Protein AF-0000000065832940 (afdb_homodimer)

Sequence (296 aa):
MKVALGGTFEPLHEGHKKLIDVAIKLGGRDITIGVTSDRMARARIRSVLPFAIRAENVKRYVMRKYGFEPEIVKITNPYGKTLDVDFEYLVVSPETYEMALKINQKREELGKRKITIVKVDWMMAEDGKPISSTRIKRGEIDRYGGIIMKVALGGTFEPLHEGHKKLIDVAIKLGGRDITIGVTSDRMARARIRSVLPFAIRAENVKRYVMRKYGFEPEIVKITNPYGKTLDVDFEYLVVSPETYEMALKINQKREELGKRKITIVKVDWMMAEDGKPISSTRIKRGEIDRYGGII

Radius of gyration: 19.77 Å; Cα contacts (8 Å, |Δi|>4): 519; chains: 2; bounding box: 48×56×43 Å

Structure (mmCIF, N/CA/C/O backbone):
data_AF-0000000065832940-model_v1
#
loop_
_entity.id
_entity.type
_entity.pdbx_description
1 polymer 'Phosphopantetheine adenylyltransferase'
#
loop_
_atom_site.group_PDB
_atom_site.id
_atom_site.type_symbol
_atom_site.label_atom_id
_atom_site.label_alt_id
_atom_site.label_comp_id
_atom_site.label_asym_id
_atom_site.label_entity_id
_atom_site.label_seq_id
_atom_site.pdbx_PDB_ins_code
_atom_site.Cartn_x
_atom_site.Cartn_y
_atom_site.Cartn_z
_atom_site.occupancy
_atom_site.B_iso_or_equiv
_atom_site.auth_seq_id
_atom_site.auth_comp_id
_atom_site.auth_asym_id
_atom_site.auth_atom_id
_atom_site.pdbx_PDB_model_num
ATOM 1 N N . MET A 1 1 ? 10.07 2.51 -12.414 1 68.19 1 MET A N 1
ATOM 2 C CA . MET A 1 1 ? 9.859 2.078 -11.031 1 68.19 1 MET A CA 1
ATOM 3 C C . MET A 1 1 ? 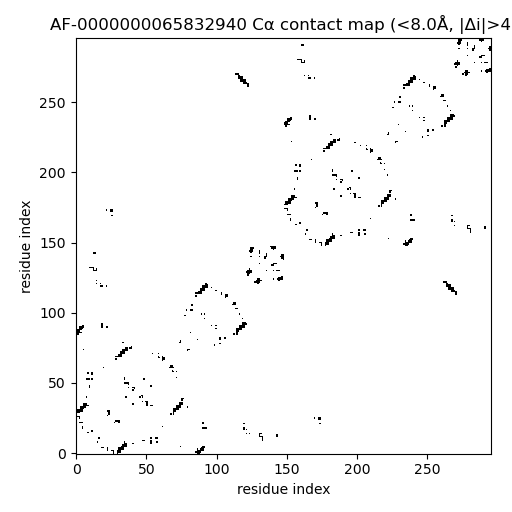9.484 0.6 -10.977 1 68.19 1 MET A C 1
ATOM 5 O O . MET A 1 1 ? 8.57 0.159 -11.672 1 68.19 1 MET A O 1
ATOM 9 N N . LYS A 1 2 ? 10.344 -0.223 -10.336 1 90.88 2 LYS A N 1
ATOM 10 C CA . LYS A 1 2 ? 10.109 -1.664 -10.32 1 90.88 2 LYS A CA 1
ATOM 11 C C . LYS A 1 2 ? 9.289 -2.074 -9.094 1 90.88 2 LYS A C 1
ATOM 13 O O . LYS A 1 2 ? 9.672 -1.781 -7.961 1 90.88 2 LYS A O 1
ATOM 18 N N . VAL A 1 3 ? 8.148 -2.656 -9.383 1 97.44 3 VAL A N 1
ATOM 19 C CA . VAL A 1 3 ? 7.246 -3.127 -8.336 1 97.44 3 VAL A CA 1
ATOM 20 C C . VAL A 1 3 ? 7.094 -4.645 -8.422 1 97.44 3 VAL A C 1
ATOM 22 O O . VAL A 1 3 ? 6.98 -5.199 -9.523 1 97.44 3 VAL A O 1
ATOM 25 N N . ALA A 1 4 ? 7.109 -5.258 -7.25 1 97.81 4 ALA A N 1
ATOM 26 C CA . ALA A 1 4 ? 6.938 -6.707 -7.223 1 97.81 4 ALA A CA 1
ATOM 27 C C . ALA A 1 4 ? 5.781 -7.105 -6.312 1 97.81 4 ALA A C 1
ATOM 29 O O . ALA A 1 4 ? 5.469 -6.402 -5.348 1 97.81 4 ALA A O 1
ATOM 30 N N . LEU A 1 5 ? 5.176 -8.117 -6.645 1 97.56 5 LEU A N 1
ATOM 31 C CA . LEU A 1 5 ? 4.27 -8.859 -5.77 1 97.56 5 LEU A CA 1
ATOM 32 C C . LEU A 1 5 ? 4.383 -10.359 -6.012 1 97.56 5 LEU A C 1
ATOM 34 O O . LEU A 1 5 ? 4.852 -10.789 -7.066 1 97.56 5 LEU A O 1
ATOM 38 N N . GLY A 1 6 ? 3.998 -11.156 -5.012 1 96.25 6 GLY A N 1
ATOM 39 C CA . GLY A 1 6 ? 4.035 -12.609 -5.113 1 96.25 6 GLY A CA 1
ATOM 40 C C . GLY A 1 6 ? 2.861 -13.281 -4.426 1 96.25 6 GLY A C 1
ATOM 41 O O . GLY A 1 6 ? 2.232 -12.695 -3.543 1 96.25 6 GLY A O 1
ATOM 42 N N . GLY A 1 7 ? 2.607 -14.484 -4.867 1 94.12 7 GLY A N 1
ATOM 43 C CA . GLY A 1 7 ? 1.543 -15.273 -4.258 1 94.12 7 GLY A CA 1
ATOM 44 C C . GLY A 1 7 ? 1.328 -16.609 -4.938 1 94.12 7 GLY A C 1
ATOM 45 O O . GLY A 1 7 ? 1.95 -16.906 -5.961 1 94.12 7 GLY A O 1
ATOM 46 N N . THR A 1 8 ? 0.531 -17.359 -4.289 1 94.06 8 THR A N 1
ATOM 47 C CA . THR A 1 8 ? 0.088 -18.609 -4.895 1 94.06 8 THR A CA 1
ATOM 48 C C . THR A 1 8 ? -1.075 -18.359 -5.852 1 94.06 8 THR A C 1
ATOM 50 O O . THR A 1 8 ? -1.167 -19 -6.902 1 94.06 8 THR A O 1
ATOM 53 N N . PHE A 1 9 ? -1.916 -17.391 -5.543 1 93.25 9 PHE A N 1
ATOM 54 C CA . PHE A 1 9 ? -3.02 -16.922 -6.375 1 93.25 9 PHE A CA 1
ATOM 55 C C . PHE A 1 9 ? -3.979 -18.062 -6.699 1 93.25 9 PHE A C 1
ATOM 57 O O . PHE A 1 9 ? -4.34 -18.266 -7.859 1 93.25 9 PHE A O 1
ATOM 64 N N . GLU A 1 10 ? -4.258 -18.859 -5.621 1 87.25 10 GLU A N 1
ATOM 65 C CA . GLU A 1 10 ? -5.184 -19.984 -5.762 1 87.25 10 GLU A CA 1
ATOM 66 C C . GLU A 1 10 ? -6.098 -20.094 -4.547 1 87.25 10 GLU A C 1
ATOM 68 O O . GLU A 1 10 ? -5.621 -20.312 -3.428 1 87.25 10 GLU A O 1
ATOM 73 N N . PRO A 1 11 ? -7.359 -20.125 -4.758 1 85.19 11 PRO A N 1
ATOM 74 C CA . PRO A 1 11 ? -7.992 -19.594 -5.965 1 85.19 11 PRO A CA 1
ATOM 75 C C . PRO A 1 11 ? -7.883 -18.062 -6.059 1 85.19 11 PRO A C 1
ATOM 77 O O . PRO A 1 11 ? -7.832 -17.391 -5.031 1 85.19 11 PRO A O 1
ATOM 80 N N . LEU A 1 12 ? -7.723 -17.594 -7.312 1 88.5 12 LEU A N 1
ATOM 81 C CA . LEU A 1 12 ? -7.703 -16.156 -7.492 1 88.5 12 LEU A CA 1
ATOM 82 C C . LEU A 1 12 ? -8.984 -15.523 -6.953 1 88.5 12 LEU A C 1
ATOM 84 O O . LEU A 1 12 ? -10.086 -15.914 -7.34 1 88.5 12 LEU A O 1
ATOM 88 N N . HIS A 1 13 ? -8.891 -14.695 -5.992 1 87.88 13 HIS A N 1
ATOM 89 C CA . HIS A 1 13 ? -10.047 -14.055 -5.371 1 87.88 13 HIS A CA 1
ATOM 90 C C . HIS A 1 13 ? -9.859 -12.547 -5.277 1 87.88 13 HIS A C 1
ATOM 92 O O . HIS A 1 13 ? -8.852 -12.016 -5.742 1 87.88 13 HIS A O 1
ATOM 98 N N . GLU A 1 14 ? -10.797 -11.875 -4.625 1 87.5 14 GLU A N 1
ATOM 99 C CA . GLU A 1 14 ? -10.828 -10.414 -4.594 1 87.5 14 GLU A CA 1
ATOM 100 C C . GLU A 1 14 ? -9.617 -9.852 -3.859 1 87.5 14 GLU A C 1
ATOM 102 O O . GLU A 1 14 ? -9.094 -8.797 -4.227 1 87.5 14 GLU A O 1
ATOM 107 N N . GLY A 1 15 ? -9.188 -10.539 -2.863 1 88.88 15 GLY A N 1
ATOM 108 C CA . GLY A 1 15 ? -7.992 -10.117 -2.15 1 88.88 15 GLY A CA 1
ATOM 109 C C . GLY A 1 15 ? -6.758 -10.078 -3.029 1 88.88 15 GLY A C 1
ATOM 110 O O . GLY A 1 15 ? -6.008 -9.102 -3.01 1 88.88 15 GLY A O 1
ATOM 111 N N . HIS A 1 16 ? -6.625 -11.188 -3.848 1 92.88 16 HIS A N 1
ATOM 112 C CA . HIS A 1 16 ? -5.52 -11.234 -4.797 1 92.88 16 HIS A CA 1
ATOM 113 C C . HIS A 1 16 ? -5.621 -10.109 -5.82 1 92.88 16 HIS A C 1
ATOM 115 O O . HIS A 1 16 ? -4.629 -9.438 -6.117 1 92.88 16 HIS A O 1
ATOM 121 N N . LYS A 1 17 ? -6.793 -9.938 -6.254 1 93.81 17 LYS A N 1
ATOM 122 C CA . LYS A 1 17 ? -7.023 -8.922 -7.277 1 93.81 17 LYS A CA 1
ATOM 123 C C . LYS A 1 17 ? -6.68 -7.527 -6.758 1 93.81 17 LYS A C 1
ATOM 125 O O . LYS A 1 17 ? -6.09 -6.719 -7.477 1 93.81 17 LYS A O 1
ATOM 130 N N . LYS A 1 18 ? -6.992 -7.32 -5.52 1 93.38 18 LYS A N 1
ATOM 131 C CA . LYS A 1 18 ? -6.668 -6.027 -4.922 1 93.38 18 LYS A CA 1
ATOM 132 C C . LYS A 1 18 ? -5.16 -5.824 -4.832 1 93.38 18 LYS A C 1
ATOM 134 O O . LYS A 1 18 ? -4.66 -4.723 -5.078 1 93.38 18 LYS A O 1
ATOM 139 N N . LEU A 1 19 ? -4.477 -6.879 -4.496 1 96.19 19 LEU A N 1
ATOM 140 C CA . LEU A 1 19 ? -3.021 -6.812 -4.465 1 96.19 19 LEU A CA 1
ATOM 141 C C . LEU A 1 19 ? -2.463 -6.449 -5.836 1 96.19 19 LEU A C 1
ATOM 143 O O . LEU A 1 19 ? -1.607 -5.57 -5.953 1 96.19 19 LEU A O 1
ATOM 147 N N . ILE A 1 20 ? -2.953 -7.094 -6.785 1 97.06 20 ILE A N 1
ATOM 148 C CA . ILE A 1 20 ? -2.504 -6.887 -8.156 1 97.06 20 ILE A CA 1
ATOM 149 C C . ILE A 1 20 ? -2.834 -5.465 -8.602 1 97.06 20 ILE A C 1
ATOM 151 O O . ILE A 1 20 ? -1.992 -4.777 -9.188 1 97.06 20 ILE A O 1
ATOM 155 N N . ASP A 1 21 ? -4.031 -4.992 -8.289 1 95.88 21 ASP A N 1
ATOM 156 C CA . ASP A 1 21 ? -4.465 -3.65 -8.664 1 95.88 21 ASP A CA 1
ATOM 157 C C . ASP A 1 21 ? -3.555 -2.59 -8.055 1 95.88 21 ASP A C 1
ATOM 159 O O . ASP A 1 21 ? -3.141 -1.65 -8.734 1 95.88 21 ASP A O 1
ATOM 163 N N . VAL A 1 22 ? -3.25 -2.791 -6.812 1 96.81 22 VAL A N 1
ATOM 164 C CA . VAL A 1 22 ? -2.387 -1.841 -6.121 1 96.81 22 VAL A CA 1
ATOM 165 C C . VAL A 1 22 ? -0.993 -1.86 -6.742 1 96.81 22 VAL A C 1
ATOM 167 O O . VAL A 1 22 ? -0.399 -0.807 -6.984 1 96.81 22 VAL A O 1
ATOM 170 N N . ALA A 1 23 ? -0.498 -3.018 -7.062 1 97.75 23 ALA A N 1
ATOM 171 C CA . ALA A 1 23 ? 0.818 -3.129 -7.684 1 97.75 23 ALA A CA 1
ATOM 172 C C . ALA A 1 23 ? 0.849 -2.418 -9.031 1 97.75 23 ALA A C 1
ATOM 174 O O . ALA A 1 23 ? 1.804 -1.7 -9.344 1 97.75 23 ALA A O 1
ATOM 175 N N . ILE A 1 24 ? -0.171 -2.584 -9.797 1 97.38 24 ILE A N 1
ATOM 176 C CA . ILE A 1 24 ? -0.232 -1.992 -11.125 1 97.38 24 ILE A CA 1
ATOM 177 C C . ILE A 1 24 ? -0.36 -0.475 -11.008 1 97.38 24 ILE A C 1
ATOM 179 O O . ILE A 1 24 ? 0.269 0.267 -11.766 1 97.38 24 ILE A O 1
ATOM 183 N N . LYS A 1 25 ? -1.118 -0.038 -10.062 1 95.75 25 LYS A N 1
ATOM 184 C CA . LYS A 1 25 ? -1.256 1.401 -9.859 1 95.75 25 LYS A CA 1
ATOM 185 C C . LYS A 1 25 ? 0.068 2.025 -9.43 1 95.75 25 LYS A C 1
ATOM 187 O O . LYS A 1 25 ? 0.368 3.166 -9.789 1 95.75 25 LYS A O 1
ATOM 192 N N . LEU A 1 26 ? 0.845 1.275 -8.727 1 95.94 26 LEU A N 1
ATOM 193 C CA . LEU A 1 26 ? 2.129 1.774 -8.242 1 95.94 26 LEU A CA 1
ATOM 194 C C . LEU A 1 26 ? 3.174 1.747 -9.352 1 95.94 26 LEU A C 1
ATOM 196 O O . LEU A 1 26 ? 3.98 2.672 -9.477 1 95.94 26 LEU A O 1
ATOM 200 N N . GLY A 1 27 ? 3.135 0.718 -10.141 1 95.56 27 GLY A N 1
ATOM 201 C CA . GLY A 1 27 ? 4.258 0.48 -11.031 1 95.56 27 GLY A CA 1
ATOM 202 C C . GLY A 1 27 ? 3.891 0.59 -12.492 1 95.56 27 GLY A C 1
ATOM 203 O O . GLY A 1 27 ? 4.766 0.563 -13.367 1 95.56 27 GLY A O 1
ATOM 204 N N . GLY A 1 28 ? 2.58 0.73 -12.734 1 94.06 28 GLY A N 1
ATOM 205 C CA . GLY A 1 28 ? 2.15 0.677 -14.125 1 94.06 28 GLY A CA 1
ATOM 206 C C . GLY A 1 28 ? 2.391 -0.673 -14.773 1 94.06 28 GLY A C 1
ATOM 207 O O . GLY A 1 28 ? 1.994 -1.707 -14.227 1 94.06 28 GLY A O 1
ATOM 208 N N . ARG A 1 29 ? 3.096 -0.588 -15.938 1 94.06 29 ARG A N 1
ATOM 209 C CA . ARG A 1 29 ? 3.363 -1.817 -16.672 1 94.06 29 ARG A CA 1
ATOM 210 C C . ARG A 1 29 ? 4.645 -2.486 -16.188 1 94.06 29 ARG A C 1
ATOM 212 O O . ARG A 1 29 ? 4.922 -3.633 -16.531 1 94.06 29 ARG A O 1
ATOM 219 N N . ASP A 1 30 ? 5.371 -1.804 -15.352 1 91.5 30 ASP A N 1
ATOM 220 C CA . ASP A 1 30 ? 6.645 -2.314 -14.859 1 91.5 30 ASP A CA 1
ATOM 221 C C . ASP A 1 30 ? 6.461 -3.062 -13.539 1 91.5 30 ASP A C 1
ATOM 223 O O . ASP A 1 30 ? 7.012 -2.666 -12.508 1 91.5 30 ASP A O 1
ATOM 227 N N . ILE A 1 31 ? 5.676 -4.062 -13.586 1 96.88 31 ILE A N 1
ATOM 228 C CA . ILE A 1 31 ? 5.465 -4.875 -12.398 1 96.88 31 ILE A CA 1
ATOM 229 C C . ILE A 1 31 ? 5.918 -6.309 -12.664 1 96.88 31 ILE A C 1
ATOM 231 O O . ILE A 1 31 ? 5.852 -6.789 -13.797 1 96.88 31 ILE A O 1
ATOM 235 N N . THR A 1 32 ? 6.492 -6.91 -11.656 1 97.38 32 THR A N 1
ATOM 236 C CA . THR A 1 32 ? 6.844 -8.328 -11.656 1 97.38 32 THR A CA 1
ATOM 237 C C . THR A 1 32 ? 5.941 -9.102 -10.703 1 97.38 32 THR A C 1
ATOM 239 O O . THR A 1 32 ? 5.879 -8.797 -9.508 1 97.38 32 THR A O 1
ATOM 242 N N . ILE A 1 33 ? 5.266 -10.055 -11.242 1 98.31 33 ILE A N 1
ATOM 243 C CA . ILE A 1 33 ? 4.387 -10.875 -10.414 1 98.31 33 ILE A CA 1
ATOM 244 C C . ILE A 1 33 ? 4.984 -12.266 -10.258 1 98.31 33 ILE A C 1
ATOM 246 O O . ILE A 1 33 ? 5.109 -13.016 -11.227 1 98.31 33 ILE A O 1
ATOM 250 N N . GLY A 1 34 ? 5.367 -12.57 -9.031 1 98.06 34 GLY A N 1
ATOM 251 C CA . GLY A 1 34 ? 5.828 -13.914 -8.711 1 98.06 34 GLY A CA 1
ATOM 252 C C . GLY A 1 34 ? 4.695 -14.875 -8.391 1 98.06 34 GLY A C 1
ATOM 253 O O . GLY A 1 34 ? 3.885 -14.609 -7.5 1 98.06 34 GLY A O 1
ATOM 254 N N . VAL A 1 35 ? 4.648 -15.93 -9.102 1 98.06 35 VAL A N 1
ATOM 255 C CA . VAL A 1 35 ? 3.721 -17.016 -8.805 1 98.06 35 VAL A CA 1
ATOM 256 C C . VAL A 1 35 ? 4.492 -18.234 -8.273 1 98.06 35 VAL A C 1
ATOM 258 O O . VAL A 1 35 ? 5.461 -18.672 -8.891 1 98.06 35 VAL A O 1
ATOM 261 N N . THR A 1 36 ? 4.098 -18.703 -7.078 1 97 36 THR A N 1
ATOM 262 C CA . THR A 1 36 ? 4.859 -19.781 -6.441 1 97 36 THR A CA 1
ATOM 263 C C . THR A 1 36 ? 4.859 -21.031 -7.309 1 97 36 THR A C 1
ATOM 265 O O . THR A 1 36 ? 3.863 -21.328 -7.969 1 97 36 THR A O 1
ATOM 268 N N . SER A 1 37 ? 5.965 -21.734 -7.305 1 97.38 37 SER A N 1
ATOM 269 C CA . SER A 1 37 ? 6.051 -23.016 -7.992 1 97.38 37 SER A CA 1
ATOM 270 C C . SER A 1 37 ? 5.043 -24.016 -7.434 1 97.38 37 SER A C 1
ATOM 272 O O . SER A 1 37 ? 4.504 -23.812 -6.344 1 97.38 37 SER A O 1
ATOM 274 N N . ASP A 1 38 ? 4.828 -25.078 -8.195 1 96.31 38 ASP A N 1
ATOM 275 C CA . ASP A 1 38 ? 3.926 -26.125 -7.723 1 96.31 38 ASP A CA 1
ATOM 276 C C . ASP A 1 38 ? 4.41 -26.703 -6.398 1 96.31 38 ASP A C 1
ATOM 278 O O . ASP A 1 38 ? 3.619 -26.906 -5.473 1 96.31 38 ASP A O 1
ATOM 282 N N . ARG A 1 39 ? 5.664 -26.984 -6.312 1 95.06 39 ARG A N 1
ATOM 283 C CA . ARG A 1 39 ? 6.25 -27.562 -5.109 1 95.06 39 ARG A CA 1
ATOM 284 C C . ARG A 1 39 ? 6.02 -26.672 -3.898 1 95.06 39 ARG A C 1
ATOM 286 O O . ARG A 1 39 ? 5.566 -27.141 -2.852 1 95.06 39 ARG A O 1
ATOM 293 N N . MET A 1 40 ? 6.281 -25.375 -4.051 1 93.5 40 MET A N 1
ATOM 294 C CA . MET A 1 40 ? 6.117 -24.422 -2.957 1 93.5 40 MET A CA 1
ATOM 295 C C . MET A 1 40 ? 4.648 -24.266 -2.584 1 93.5 40 MET A C 1
ATOM 297 O O . MET A 1 40 ? 4.309 -24.188 -1.401 1 93.5 40 MET A O 1
ATOM 301 N N . ALA A 1 41 ? 3.809 -24.219 -3.572 1 93 41 ALA A N 1
ATOM 302 C CA . ALA A 1 41 ? 2.375 -24.047 -3.355 1 93 41 ALA A CA 1
ATOM 303 C C . ALA A 1 41 ? 1.795 -25.219 -2.578 1 93 41 ALA A C 1
ATOM 305 O O . ALA A 1 41 ? 0.968 -25.031 -1.682 1 93 41 ALA A O 1
ATOM 306 N N . ARG A 1 42 ? 2.238 -26.375 -2.906 1 90 42 ARG A N 1
ATOM 307 C CA . ARG A 1 42 ? 1.691 -27.578 -2.301 1 90 42 ARG A CA 1
ATOM 308 C C . ARG A 1 42 ? 2.168 -27.734 -0.861 1 90 42 ARG A C 1
ATOM 310 O O . ARG A 1 42 ? 1.547 -28.453 -0.069 1 90 42 ARG A O 1
ATOM 317 N N . ALA A 1 43 ? 3.248 -27.062 -0.595 1 86 43 ALA A N 1
ATOM 318 C CA . ALA A 1 43 ? 3.703 -27.047 0.793 1 86 43 ALA A CA 1
ATOM 319 C C . ALA A 1 43 ? 2.748 -26.25 1.676 1 86 43 ALA A C 1
ATOM 321 O O . ALA A 1 43 ? 2.68 -26.484 2.887 1 86 43 ALA A O 1
ATOM 322 N N . ARG A 1 44 ? 2.068 -25.375 1.017 1 78.31 44 ARG A N 1
ATOM 323 C CA . ARG A 1 44 ? 1.15 -24.5 1.743 1 78.31 44 ARG A CA 1
ATOM 324 C C . ARG A 1 44 ? -0.286 -25 1.629 1 78.31 44 ARG A C 1
ATOM 326 O O . ARG A 1 44 ? -1.021 -25.031 2.617 1 78.31 44 ARG A O 1
ATOM 333 N N . ILE A 1 45 ? -0.717 -25.281 0.394 1 73.12 45 ILE A N 1
ATOM 334 C CA . ILE A 1 45 ? -2.074 -25.719 0.083 1 73.12 45 ILE A CA 1
ATOM 335 C C . ILE A 1 45 ? -2.033 -27.062 -0.649 1 73.12 45 ILE A C 1
ATOM 337 O O . ILE A 1 45 ? -1.468 -27.156 -1.741 1 73.12 45 ILE A O 1
ATOM 341 N N . ARG A 1 46 ? -2.619 -28 -0.057 1 76.75 46 ARG A N 1
ATOM 342 C CA . ARG A 1 46 ? -2.486 -29.375 -0.523 1 76.75 46 ARG A CA 1
ATOM 343 C C . ARG A 1 46 ? -2.959 -29.516 -1.967 1 76.75 46 ARG A C 1
ATOM 345 O O . ARG A 1 46 ? -2.322 -30.203 -2.771 1 76.75 46 ARG A O 1
ATOM 352 N N . SER A 1 47 ? -4.055 -28.922 -2.297 1 83.31 47 SER A N 1
ATOM 353 C CA . SER A 1 47 ? -4.578 -29.047 -3.654 1 83.31 47 SER A CA 1
ATOM 354 C C . SER A 1 47 ? -4.613 -27.688 -4.359 1 83.31 47 SER A C 1
ATOM 356 O O . SER A 1 47 ? -5.41 -26.812 -4 1 83.31 47 SER A O 1
ATOM 358 N N . VAL A 1 48 ? -3.645 -27.562 -5.277 1 89.19 48 VAL A N 1
ATOM 359 C CA . VAL A 1 48 ? -3.52 -26.312 -6.031 1 89.19 48 VAL A CA 1
ATOM 360 C C . VAL A 1 48 ? -3.449 -26.625 -7.527 1 89.19 48 VAL A C 1
ATOM 362 O O . VAL A 1 48 ? -2.9 -27.656 -7.93 1 89.19 48 VAL A O 1
ATOM 365 N N . LEU A 1 49 ? -4.062 -25.766 -8.328 1 93.75 49 LEU A N 1
ATOM 366 C CA . LEU A 1 49 ? -3.908 -25.875 -9.781 1 93.75 49 LEU A CA 1
ATOM 367 C C . LEU A 1 49 ? -2.441 -25.75 -10.18 1 93.75 49 LEU A C 1
ATOM 369 O O . LEU A 1 49 ? -1.638 -25.172 -9.445 1 93.75 49 LEU A O 1
ATOM 373 N N . PRO A 1 50 ? -2.117 -26.344 -11.312 1 96.69 50 PRO A N 1
ATOM 374 C CA . PRO A 1 50 ? -0.737 -26.219 -11.789 1 96.69 50 PRO A CA 1
ATOM 375 C C . PRO A 1 50 ? -0.295 -24.766 -11.961 1 96.69 50 PRO A C 1
ATOM 377 O O . PRO A 1 50 ? -1.119 -23.906 -12.25 1 96.69 50 PRO A O 1
ATOM 380 N N . PHE A 1 51 ? 0.999 -24.531 -11.82 1 97.81 51 PHE A N 1
ATOM 381 C CA . PHE A 1 51 ? 1.62 -23.219 -11.977 1 97.81 51 PHE A CA 1
ATOM 382 C C . PHE A 1 51 ? 1.117 -22.531 -13.242 1 97.81 51 PHE A C 1
ATOM 384 O O . PHE 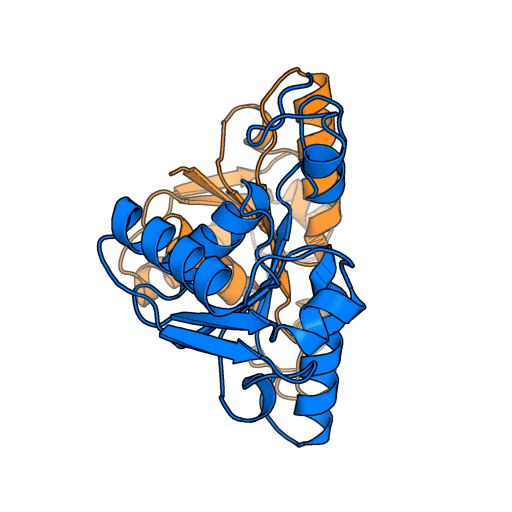A 1 51 ? 0.736 -21.359 -13.203 1 97.81 51 PHE A O 1
ATOM 391 N N . ALA A 1 52 ? 1.129 -23.25 -14.328 1 97.94 52 ALA A N 1
ATOM 392 C CA . ALA A 1 52 ? 0.795 -22.672 -15.625 1 97.94 52 ALA A CA 1
ATOM 393 C C . ALA A 1 52 ? -0.621 -22.109 -15.625 1 97.94 52 ALA A C 1
ATOM 395 O O . ALA A 1 52 ? -0.869 -21.047 -16.203 1 97.94 52 ALA A O 1
ATOM 396 N N . ILE A 1 53 ? -1.525 -22.75 -14.977 1 98 53 ILE A N 1
ATOM 397 C CA . ILE A 1 53 ? -2.918 -22.328 -14.938 1 98 53 ILE A CA 1
ATOM 398 C C . ILE A 1 53 ? -3.057 -21.109 -14.023 1 98 53 ILE A C 1
ATOM 400 O O . ILE A 1 53 ? -3.729 -20.141 -14.375 1 98 53 ILE A O 1
ATOM 404 N N . ARG A 1 54 ? -2.426 -21.172 -12.898 1 97.56 54 ARG A N 1
ATOM 405 C CA . ARG A 1 54 ? -2.475 -20.047 -11.961 1 97.56 54 ARG A CA 1
ATOM 406 C C . ARG A 1 54 ? -1.862 -18.797 -12.57 1 97.56 54 ARG A C 1
ATOM 408 O O . ARG A 1 54 ? -2.43 -17.703 -12.461 1 97.56 54 ARG A O 1
ATOM 415 N N . ALA A 1 55 ? -0.727 -18.984 -13.242 1 98.31 55 ALA A N 1
ATOM 416 C CA . ALA A 1 55 ? -0.07 -17.875 -13.93 1 98.31 55 ALA A CA 1
ATOM 417 C C . ALA A 1 55 ? -0.977 -17.281 -15.008 1 98.31 55 ALA A C 1
ATOM 419 O O . ALA A 1 55 ? -1.09 -16.062 -15.133 1 98.31 55 ALA A O 1
ATOM 420 N N . GLU A 1 56 ? -1.597 -18.125 -15.727 1 98.19 56 GLU A N 1
ATOM 421 C CA . GLU A 1 56 ? -2.484 -17.688 -16.797 1 98.19 56 GLU A CA 1
ATOM 422 C C . GLU A 1 56 ? -3.676 -16.922 -16.25 1 98.19 56 GLU A C 1
ATOM 424 O O . GLU A 1 56 ? -4.113 -15.93 -16.844 1 98.19 56 GLU A O 1
ATOM 429 N N . ASN A 1 57 ? -4.223 -17.406 -15.172 1 97.69 57 ASN A N 1
ATOM 430 C CA . ASN A 1 57 ? -5.336 -16.719 -14.539 1 97.69 57 ASN A CA 1
ATOM 431 C C . ASN A 1 57 ? -4.957 -15.289 -14.148 1 97.69 57 ASN A C 1
ATOM 433 O O . ASN A 1 57 ? -5.738 -14.359 -14.352 1 97.69 57 ASN A O 1
ATOM 437 N N . VAL A 1 58 ? -3.787 -15.133 -13.625 1 98.38 58 VAL A N 1
ATOM 438 C CA . VAL A 1 58 ? -3.293 -13.812 -13.25 1 98.38 58 VAL A CA 1
ATOM 439 C C . VAL A 1 58 ? -3.117 -12.953 -14.492 1 98.38 58 VAL A C 1
ATOM 441 O O . VAL A 1 58 ? -3.553 -11.797 -14.523 1 98.38 58 VAL A O 1
ATOM 444 N N . LYS A 1 59 ? -2.514 -13.539 -15.523 1 98.44 59 LYS A N 1
ATOM 445 C CA . LYS A 1 59 ? -2.307 -12.82 -16.781 1 98.44 59 LYS A CA 1
ATOM 446 C C . LYS A 1 59 ? -3.633 -12.359 -17.375 1 98.44 59 LYS A C 1
ATOM 448 O O . LYS A 1 59 ? -3.75 -11.227 -17.844 1 98.44 59 LYS A O 1
ATOM 453 N N . ARG A 1 60 ? -4.555 -13.188 -17.328 1 98.19 60 ARG A N 1
ATOM 454 C CA . ARG A 1 60 ? -5.867 -12.891 -17.891 1 98.19 60 ARG A CA 1
ATOM 455 C C . ARG A 1 60 ? -6.547 -11.75 -17.141 1 98.19 60 ARG A C 1
ATOM 457 O O . ARG A 1 60 ? -7.148 -10.867 -17.75 1 98.19 60 ARG A O 1
ATOM 464 N N . TYR A 1 61 ? -6.492 -11.883 -15.867 1 97.94 61 TYR A N 1
ATOM 465 C CA . TYR A 1 61 ? -7.082 -10.82 -15.07 1 97.94 61 TYR A CA 1
ATOM 466 C C . TYR A 1 61 ? -6.488 -9.469 -15.438 1 97.94 61 TYR A C 1
ATOM 468 O O . TYR A 1 61 ? -7.223 -8.508 -15.695 1 97.94 61 TYR A O 1
ATOM 476 N N . VAL A 1 62 ? -5.156 -9.367 -15.516 1 98.44 62 VAL A N 1
ATOM 477 C CA . VAL A 1 62 ? -4.453 -8.117 -15.797 1 98.44 62 VAL A CA 1
ATOM 478 C C . VAL A 1 62 ? -4.766 -7.664 -17.219 1 98.44 62 VAL A C 1
ATOM 480 O O . VAL A 1 62 ? -5.016 -6.477 -17.453 1 98.44 62 VAL A O 1
ATOM 483 N N . MET A 1 63 ? -4.77 -8.609 -18.141 1 98.19 63 MET A N 1
ATOM 484 C CA . MET A 1 63 ? -5.07 -8.297 -19.531 1 98.19 63 MET A CA 1
ATOM 485 C C . MET A 1 63 ? -6.477 -7.723 -19.672 1 98.19 63 MET A C 1
ATOM 487 O O . MET A 1 63 ? -6.676 -6.715 -20.359 1 98.19 63 MET A O 1
ATOM 491 N N . ARG A 1 64 ? -7.391 -8.297 -19.094 1 98.19 64 ARG A N 1
ATOM 492 C CA . ARG A 1 64 ? -8.781 -7.875 -19.203 1 98.19 64 ARG A CA 1
ATOM 493 C C . ARG A 1 64 ? -8.984 -6.492 -18.594 1 98.19 64 ARG A C 1
ATOM 495 O O . ARG A 1 64 ? -9.688 -5.652 -19.172 1 98.19 64 ARG A O 1
ATOM 502 N N . LYS A 1 65 ? -8.375 -6.316 -17.531 1 97.44 65 LYS A N 1
ATOM 503 C CA . LYS A 1 65 ? -8.664 -5.098 -16.781 1 97.44 65 LYS A CA 1
ATOM 504 C C . LYS A 1 65 ? -7.738 -3.961 -17.203 1 97.44 65 LYS A C 1
ATOM 506 O O . LYS A 1 65 ? -8.141 -2.797 -17.234 1 97.44 65 LYS A O 1
ATOM 511 N N . TYR A 1 66 ? -6.543 -4.297 -17.562 1 97.62 66 TYR A N 1
ATOM 512 C CA . TYR A 1 66 ? -5.57 -3.227 -17.75 1 97.62 66 TYR A CA 1
ATOM 513 C C . TYR A 1 66 ? -5.004 -3.24 -19.172 1 97.62 66 TYR A C 1
ATOM 515 O O . TYR A 1 66 ? -4.281 -2.322 -19.562 1 97.62 66 TYR A O 1
ATOM 523 N N . GLY A 1 67 ? -5.184 -4.266 -19.891 1 97.81 67 GLY A N 1
ATOM 524 C CA . GLY A 1 67 ? -4.883 -4.277 -21.312 1 97.81 67 GLY A CA 1
ATOM 525 C C . GLY A 1 67 ? -3.436 -4.617 -21.609 1 97.81 67 GLY A C 1
ATOM 526 O O . GLY A 1 67 ? -2.902 -4.23 -22.656 1 97.81 67 GLY A O 1
ATOM 527 N N . PHE A 1 68 ? -2.719 -5.254 -20.641 1 97.88 68 PHE A N 1
ATOM 528 C CA . PHE A 1 68 ? -1.348 -5.668 -20.906 1 97.88 68 PHE A CA 1
ATOM 529 C C . PHE A 1 68 ? -1.03 -6.977 -20.188 1 97.88 68 PHE A C 1
ATOM 531 O O . PHE A 1 68 ? -1.786 -7.414 -19.328 1 97.88 68 PHE A O 1
ATOM 538 N N . GLU A 1 69 ? 0.034 -7.629 -20.609 1 96.75 69 GLU A N 1
ATOM 539 C CA . GLU A 1 69 ? 0.51 -8.844 -19.969 1 96.75 69 GLU A CA 1
ATOM 540 C C . GLU A 1 69 ? 1.646 -8.547 -19 1 96.75 69 GLU A C 1
ATOM 54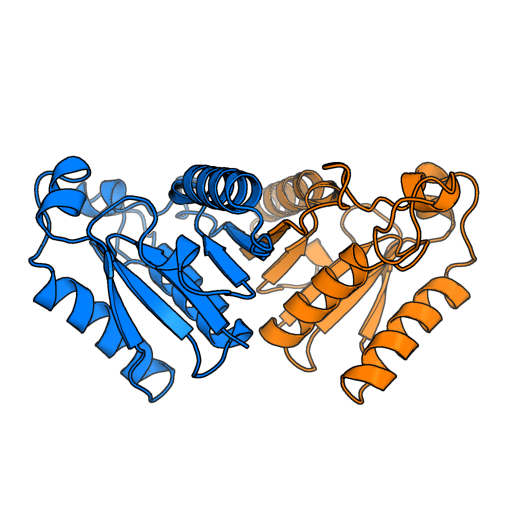2 O O . GLU A 1 69 ? 2.684 -8.008 -19.391 1 96.75 69 GLU A O 1
ATOM 547 N N . PRO A 1 70 ? 1.417 -8.859 -17.797 1 97.19 70 PRO A N 1
ATOM 548 C CA . PRO A 1 70 ? 2.492 -8.609 -16.828 1 97.19 70 PRO A CA 1
ATOM 549 C C . PRO A 1 70 ? 3.627 -9.625 -16.938 1 97.19 70 PRO A C 1
ATOM 551 O O . PRO A 1 70 ? 3.455 -10.688 -17.547 1 97.19 70 PRO A O 1
ATOM 554 N N . GLU A 1 71 ? 4.777 -9.242 -16.422 1 96.81 71 GLU A N 1
ATOM 555 C CA . GLU A 1 71 ? 5.852 -10.211 -16.234 1 96.81 71 GLU A CA 1
ATOM 556 C C . GLU A 1 71 ? 5.531 -11.188 -15.117 1 96.81 71 GLU A C 1
ATOM 558 O O . GLU A 1 71 ? 5.348 -10.781 -13.969 1 96.81 71 GLU A O 1
ATOM 563 N N . ILE A 1 72 ? 5.465 -12.438 -15.477 1 98.12 72 ILE A N 1
ATOM 564 C CA . ILE A 1 72 ? 5.25 -13.484 -14.477 1 98.12 72 ILE A CA 1
ATOM 565 C C . ILE A 1 72 ? 6.559 -14.227 -14.219 1 98.12 72 ILE A C 1
ATOM 567 O O . ILE A 1 72 ? 7.258 -14.609 -15.156 1 98.12 72 ILE A O 1
ATOM 571 N N . VAL A 1 73 ? 6.91 -14.367 -12.969 1 97.69 73 VAL A N 1
ATOM 572 C CA . VAL A 1 73 ? 8.109 -15.117 -12.602 1 97.69 73 VAL A CA 1
ATOM 573 C C . VAL A 1 73 ? 7.734 -16.25 -11.656 1 97.69 73 VAL A C 1
ATOM 575 O O . VAL A 1 73 ? 6.898 -16.078 -10.766 1 97.69 73 VAL A O 1
ATOM 578 N N . LYS A 1 74 ? 8.281 -17.422 -11.922 1 98.12 74 LYS A N 1
ATOM 579 C CA . LYS A 1 74 ? 8.07 -18.562 -11.031 1 98.12 74 LYS A CA 1
ATOM 580 C C . LYS A 1 74 ? 8.945 -18.453 -9.781 1 98.12 74 LYS A C 1
ATOM 582 O O . LYS A 1 74 ? 10.164 -18.297 -9.883 1 98.12 74 LYS A O 1
ATOM 587 N N . ILE A 1 75 ? 8.281 -18.453 -8.648 1 97.31 75 ILE A N 1
ATOM 588 C CA . ILE A 1 75 ? 9 -18.391 -7.383 1 97.31 75 ILE A CA 1
ATOM 589 C C . ILE A 1 75 ? 9.273 -19.812 -6.887 1 97.31 75 ILE A C 1
ATOM 591 O O . ILE A 1 75 ? 8.352 -20.609 -6.707 1 97.31 75 ILE A O 1
ATOM 595 N N . THR A 1 76 ? 10.539 -20.094 -6.633 1 96.75 76 THR A N 1
ATOM 596 C CA . THR A 1 76 ? 10.914 -21.453 -6.254 1 96.75 76 THR A CA 1
ATOM 597 C C . THR A 1 76 ? 11.555 -21.484 -4.871 1 96.75 76 THR A C 1
ATOM 599 O O . THR A 1 76 ? 11.984 -22.531 -4.391 1 96.75 76 THR A O 1
ATOM 602 N N . ASN A 1 77 ? 11.734 -20.375 -4.273 1 95.56 77 ASN A N 1
ATOM 603 C CA . ASN A 1 77 ? 12.203 -20.203 -2.902 1 95.56 77 ASN A CA 1
ATOM 604 C C . ASN A 1 77 ? 11.57 -18.984 -2.234 1 95.56 77 ASN A C 1
ATOM 606 O O . ASN A 1 77 ? 10.961 -18.156 -2.906 1 95.56 77 ASN A O 1
ATOM 610 N N . PRO A 1 78 ? 11.672 -18.828 -1.021 1 94.12 78 PRO A N 1
ATOM 611 C CA . PRO A 1 78 ? 10.922 -17.812 -0.296 1 94.12 78 PRO A CA 1
ATOM 612 C C . PRO A 1 78 ? 11.297 -16.391 -0.715 1 94.12 78 PRO A C 1
ATOM 614 O O . PRO A 1 78 ? 10.523 -15.453 -0.507 1 94.12 78 PRO A O 1
ATOM 617 N N . TYR A 1 79 ? 12.422 -16.203 -1.356 1 96.44 79 TYR A N 1
ATOM 618 C CA . TYR A 1 79 ? 12.898 -14.852 -1.653 1 96.44 79 TYR A CA 1
ATOM 619 C C . TYR A 1 79 ? 12.648 -14.5 -3.115 1 96.44 79 TYR A C 1
ATOM 621 O O . TYR A 1 79 ? 12.68 -13.32 -3.488 1 96.44 79 TYR A O 1
ATOM 629 N N . GLY A 1 80 ? 12.438 -15.422 -3.934 1 94.12 80 GLY A N 1
ATOM 630 C CA . GLY A 1 80 ? 12.305 -15.164 -5.359 1 94.12 80 GLY A CA 1
ATOM 631 C C . GLY A 1 80 ? 13.398 -14.258 -5.902 1 94.12 80 GLY A C 1
ATOM 632 O O . GLY A 1 80 ? 14.586 -14.508 -5.672 1 94.12 80 GLY A O 1
ATOM 633 N N . LYS A 1 81 ? 13.008 -13.258 -6.617 1 94.94 81 LYS A N 1
ATOM 634 C CA . LYS A 1 81 ? 13.961 -12.352 -7.246 1 94.94 81 LYS A CA 1
ATOM 635 C C . LYS A 1 81 ? 14.25 -11.148 -6.348 1 94.94 81 LYS A C 1
ATOM 637 O O . LYS A 1 81 ? 14.984 -10.242 -6.738 1 94.94 81 LYS A O 1
ATOM 642 N N . THR A 1 82 ? 13.758 -11.141 -5.156 1 96.5 82 THR A N 1
ATOM 643 C CA . THR A 1 82 ? 13.773 -9.938 -4.332 1 96.5 82 THR A CA 1
ATOM 644 C C . THR A 1 82 ? 15.18 -9.672 -3.805 1 96.5 82 THR A C 1
ATOM 646 O O . THR A 1 82 ? 15.484 -8.547 -3.389 1 96.5 82 THR A O 1
ATOM 649 N N . LEU A 1 83 ? 16.016 -10.633 -3.834 1 96.38 83 LEU A N 1
ATOM 650 C CA . LEU A 1 83 ? 17.391 -10.414 -3.395 1 96.38 83 LEU A CA 1
ATOM 651 C C . LEU A 1 83 ? 18.281 -10.008 -4.566 1 96.38 83 LEU A C 1
ATOM 653 O O . LEU A 1 83 ? 19.359 -9.461 -4.367 1 96.38 83 LEU A O 1
ATOM 657 N N . ASP A 1 84 ? 17.812 -10.227 -5.754 1 95 84 ASP A N 1
ATOM 658 C CA . ASP A 1 84 ? 18.625 -10 -6.941 1 95 84 ASP A CA 1
ATOM 659 C C . ASP A 1 84 ? 18.25 -8.68 -7.621 1 95 84 ASP A C 1
ATOM 661 O O . ASP A 1 84 ? 19.094 -8.055 -8.266 1 95 84 ASP A O 1
ATOM 665 N N . VAL A 1 85 ? 17.047 -8.375 -7.527 1 95.25 85 VAL A N 1
ATOM 666 C CA . VAL A 1 85 ? 16.516 -7.188 -8.195 1 95.25 85 VAL A CA 1
ATOM 667 C C . VAL A 1 85 ? 16.25 -6.094 -7.164 1 95.25 85 VAL A C 1
ATOM 669 O O . VAL A 1 85 ? 15.711 -6.363 -6.086 1 95.25 85 VAL A O 1
ATOM 672 N N . ASP A 1 86 ? 16.547 -4.852 -7.508 1 93.94 86 ASP A N 1
ATOM 673 C CA . ASP A 1 86 ? 16.312 -3.719 -6.617 1 93.94 86 ASP A CA 1
ATOM 674 C C . ASP A 1 86 ? 14.93 -3.109 -6.844 1 93.94 86 ASP A C 1
ATOM 676 O O . ASP A 1 86 ? 14.812 -2.014 -7.395 1 93.94 86 ASP A O 1
ATOM 680 N N . PHE A 1 87 ? 13.953 -3.807 -6.352 1 95.25 87 PHE A N 1
ATOM 681 C CA . PHE A 1 87 ? 12.594 -3.297 -6.43 1 95.25 87 PHE A CA 1
ATOM 682 C C . PHE A 1 87 ? 12.422 -2.07 -5.539 1 95.25 87 PHE A C 1
ATOM 684 O O . PHE A 1 87 ? 13.047 -1.972 -4.484 1 95.25 87 PHE A O 1
ATOM 691 N N . GLU A 1 88 ? 11.594 -1.212 -6 1 94.06 88 GLU A N 1
ATOM 692 C CA . GLU A 1 88 ? 11.242 -0.061 -5.172 1 94.06 88 GLU A CA 1
ATOM 693 C C . GLU A 1 88 ? 10.156 -0.415 -4.164 1 94.06 88 GLU A C 1
ATOM 695 O O . GLU A 1 88 ? 10.234 -0.02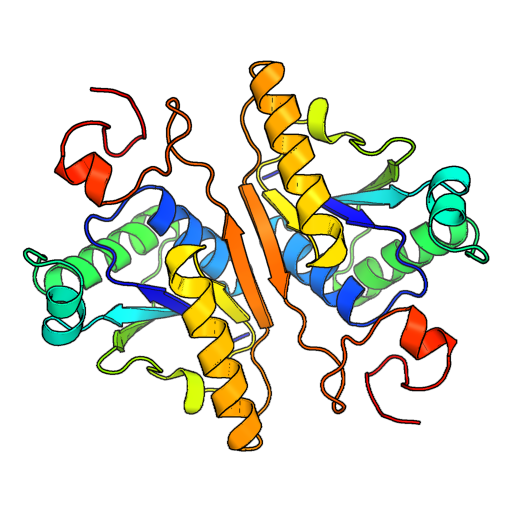4 -2.996 1 94.06 88 GLU A O 1
ATOM 700 N N . TYR A 1 89 ? 9.195 -1.151 -4.668 1 96.12 89 TYR A N 1
ATOM 701 C CA . TYR A 1 89 ? 8.086 -1.534 -3.811 1 96.12 89 TYR A CA 1
ATOM 702 C C . TYR A 1 89 ? 7.852 -3.041 -3.857 1 96.12 89 TYR A C 1
ATOM 704 O O . TYR A 1 89 ? 7.953 -3.658 -4.918 1 96.12 89 TYR A O 1
ATOM 712 N N . LEU A 1 90 ? 7.547 -3.582 -2.719 1 97.19 90 LEU A N 1
ATOM 713 C CA . LEU A 1 90 ? 7.012 -4.93 -2.566 1 97.19 90 LEU A CA 1
ATOM 714 C C . LEU A 1 90 ? 5.602 -4.887 -1.982 1 97.19 90 LEU A C 1
ATOM 716 O O . LEU A 1 90 ? 5.418 -4.512 -0.823 1 97.19 90 LEU A O 1
ATOM 720 N N . VAL A 1 91 ? 4.629 -5.23 -2.84 1 97.81 91 VAL A N 1
ATOM 721 C CA . VAL A 1 91 ? 3.23 -5.207 -2.426 1 97.81 91 VAL A CA 1
ATOM 722 C C . VAL A 1 91 ? 2.85 -6.555 -1.817 1 97.81 91 VAL A C 1
ATOM 724 O O . VAL A 1 91 ? 3.062 -7.602 -2.432 1 97.81 91 VAL A O 1
ATOM 727 N N . VAL A 1 92 ? 2.238 -6.488 -0.589 1 97.12 92 VAL A N 1
ATOM 728 C CA . VAL A 1 92 ? 2.012 -7.742 0.123 1 97.12 92 VAL A CA 1
ATOM 729 C C . VAL A 1 92 ? 0.643 -7.711 0.798 1 97.12 92 VAL A C 1
ATOM 731 O O . VAL A 1 92 ? 0.09 -6.641 1.052 1 97.12 92 VAL A O 1
ATOM 734 N N . SER A 1 93 ? 0.111 -8.938 1.026 1 93.31 93 SER A N 1
ATOM 735 C CA . SER A 1 93 ? -1.055 -9.133 1.883 1 93.31 93 SER A CA 1
ATOM 736 C C . SER A 1 93 ? -0.645 -9.305 3.342 1 93.31 93 SER A C 1
ATOM 738 O O . SER A 1 93 ? 0.538 -9.477 3.643 1 93.31 93 SER A O 1
ATOM 740 N N . PRO A 1 94 ? -1.599 -9.219 4.246 1 90.81 94 PRO A N 1
ATOM 741 C CA . PRO A 1 94 ? -1.28 -9.516 5.645 1 90.81 94 PRO A CA 1
ATOM 742 C C . PRO A 1 94 ? -0.624 -10.883 5.824 1 90.81 94 PRO A C 1
ATOM 744 O O . PRO A 1 94 ? 0.235 -11.047 6.695 1 90.81 94 PRO A O 1
ATOM 747 N N . GLU A 1 95 ? -0.959 -11.844 4.957 1 87.75 95 GLU A N 1
ATOM 748 C CA . GLU A 1 95 ? -0.442 -13.203 5.059 1 87.75 95 GLU A CA 1
ATOM 749 C C . GLU A 1 95 ? 1.038 -13.266 4.688 1 87.75 95 GLU A C 1
ATOM 751 O O . GLU A 1 95 ? 1.797 -14.047 5.262 1 87.75 95 GLU A O 1
ATOM 756 N N . THR A 1 96 ? 1.456 -12.422 3.76 1 91.94 96 THR A N 1
ATOM 757 C CA . THR A 1 96 ? 2.82 -12.516 3.254 1 91.94 96 THR A CA 1
ATOM 758 C C . THR A 1 96 ? 3.688 -11.391 3.818 1 91.94 96 THR A C 1
ATOM 760 O O . THR A 1 96 ? 4.855 -11.258 3.451 1 91.94 96 THR A O 1
ATOM 763 N N . TYR A 1 97 ? 3.125 -10.664 4.691 1 94.69 97 TYR A N 1
ATOM 764 C CA . TYR A 1 97 ? 3.822 -9.508 5.242 1 94.69 97 TYR A CA 1
ATOM 765 C C . TYR A 1 97 ? 5.094 -9.93 5.969 1 94.69 97 TYR A C 1
ATOM 767 O O . TYR A 1 97 ? 6.148 -9.312 5.797 1 94.69 97 TYR A O 1
ATOM 775 N N . GLU A 1 98 ? 5.047 -10.961 6.781 1 94 98 GLU A N 1
ATOM 776 C CA . GLU A 1 98 ? 6.211 -11.422 7.523 1 94 98 GLU A CA 1
ATOM 777 C C . GLU A 1 98 ? 7.352 -11.812 6.582 1 94 98 GLU A C 1
ATOM 779 O O . GLU A 1 98 ? 8.523 -11.586 6.891 1 94 98 GLU A O 1
ATOM 784 N N . MET A 1 99 ? 6.965 -12.398 5.512 1 95.19 99 MET A N 1
ATOM 785 C CA . MET A 1 99 ? 7.984 -12.781 4.543 1 95.19 99 MET A CA 1
ATOM 786 C C . MET A 1 99 ? 8.688 -11.547 3.982 1 95.19 99 MET A C 1
ATOM 788 O O . MET A 1 99 ? 9.898 -11.578 3.74 1 95.19 99 MET A O 1
ATOM 792 N N . ALA A 1 100 ? 7.977 -10.453 3.73 1 96.56 100 ALA A N 1
ATOM 793 C CA . ALA A 1 100 ? 8.562 -9.211 3.248 1 96.56 100 ALA A CA 1
ATOM 794 C C . ALA A 1 100 ? 9.594 -8.664 4.238 1 96.56 100 ALA A C 1
ATOM 796 O O . ALA A 1 100 ? 10.641 -8.164 3.838 1 96.56 100 ALA A O 1
ATOM 797 N N . LEU A 1 101 ? 9.25 -8.805 5.496 1 94.69 101 LEU A N 1
ATOM 798 C CA . LEU A 1 101 ? 10.188 -8.367 6.527 1 94.69 101 LEU A CA 1
ATOM 799 C C . LEU A 1 101 ? 11.469 -9.203 6.48 1 94.69 101 LEU A C 1
ATOM 801 O O . LEU A 1 101 ? 12.57 -8.656 6.598 1 94.69 101 LEU A O 1
ATOM 805 N N . LYS A 1 102 ? 11.312 -10.461 6.309 1 96.38 102 LYS A N 1
ATOM 806 C CA . LYS A 1 102 ? 12.461 -11.352 6.203 1 96.38 102 LYS A CA 1
ATOM 807 C C . LYS A 1 102 ? 13.305 -11.023 4.977 1 96.38 102 LYS A C 1
ATOM 809 O O . LYS A 1 102 ? 14.531 -11.07 5.035 1 96.38 102 LYS A O 1
ATOM 814 N N . ILE A 1 103 ? 12.656 -10.711 3.918 1 96.56 103 ILE A N 1
ATOM 815 C CA . ILE A 1 103 ? 13.336 -10.312 2.691 1 96.56 103 ILE A CA 1
ATOM 816 C C . ILE A 1 103 ? 14.219 -9.102 2.961 1 96.56 103 ILE A C 1
ATOM 818 O O . ILE A 1 103 ? 15.398 -9.086 2.596 1 96.56 103 ILE A O 1
ATOM 822 N N . ASN A 1 104 ? 13.703 -8.109 3.602 1 94.75 104 ASN A N 1
ATOM 823 C CA . ASN A 1 104 ? 14.469 -6.898 3.877 1 94.75 104 ASN A CA 1
ATOM 824 C C . ASN A 1 104 ? 15.594 -7.164 4.875 1 94.75 104 ASN A C 1
ATOM 826 O O . ASN A 1 104 ? 16.656 -6.555 4.793 1 94.75 104 ASN A O 1
ATOM 830 N N . GLN A 1 105 ? 15.273 -8.078 5.828 1 94.38 105 GLN A N 1
ATOM 831 C CA . GLN A 1 105 ? 16.344 -8.477 6.746 1 94.38 105 GLN A CA 1
ATOM 832 C C . GLN A 1 105 ? 17.516 -9.094 5.996 1 94.38 105 GLN A C 1
ATOM 834 O O . GLN A 1 105 ? 18.672 -8.758 6.246 1 94.38 105 GLN A O 1
ATOM 839 N N . LYS A 1 106 ? 17.203 -9.961 5.109 1 96.19 106 LYS A N 1
ATOM 840 C CA . LYS A 1 106 ? 18.234 -10.625 4.32 1 96.19 106 LYS A CA 1
ATOM 841 C C . LYS A 1 106 ? 18.969 -9.625 3.416 1 96.19 106 LYS A C 1
ATOM 843 O O . LYS A 1 106 ? 20.188 -9.695 3.268 1 96.19 106 LYS A O 1
ATOM 848 N N . ARG A 1 107 ? 18.219 -8.711 2.834 1 95.31 107 ARG A N 1
ATOM 849 C CA . ARG A 1 107 ? 18.828 -7.684 2.002 1 95.31 107 ARG A CA 1
ATOM 850 C C . ARG A 1 107 ? 19.812 -6.836 2.814 1 95.31 107 ARG A C 1
ATOM 852 O O . ARG A 1 107 ? 20.906 -6.531 2.352 1 95.31 107 ARG A O 1
ATOM 859 N N . GLU A 1 108 ? 19.375 -6.512 3.967 1 92.44 108 GLU A N 1
ATOM 860 C CA . GLU A 1 108 ? 20.25 -5.75 4.855 1 92.44 108 GLU A CA 1
ATOM 861 C C . GLU A 1 108 ? 21.531 -6.504 5.148 1 92.44 108 GLU A C 1
ATOM 863 O O . GLU A 1 108 ? 22.625 -5.93 5.098 1 92.44 108 GLU A O 1
ATOM 868 N N . GLU A 1 109 ? 21.375 -7.758 5.406 1 94.69 109 GLU A N 1
ATOM 869 C CA . GLU A 1 109 ? 22.531 -8.609 5.68 1 94.69 109 GLU A CA 1
ATOM 870 C C . GLU A 1 109 ? 23.484 -8.641 4.488 1 94.69 109 GLU A C 1
ATOM 872 O O . GLU A 1 109 ? 24.703 -8.781 4.66 1 94.69 109 GLU A O 1
ATOM 877 N N . LEU A 1 110 ? 22.969 -8.453 3.354 1 94.94 110 LEU A N 1
ATOM 878 C CA . LEU A 1 110 ? 23.766 -8.531 2.131 1 94.94 110 LEU A CA 1
ATOM 879 C C . LEU A 1 110 ? 24.234 -7.152 1.699 1 94.94 110 LEU A C 1
ATOM 881 O O . LEU A 1 110 ? 24.844 -7 0.634 1 94.94 110 LEU A O 1
ATOM 885 N N . GLY A 1 111 ? 23.859 -6.16 2.424 1 92.56 111 GLY A N 1
ATOM 886 C CA . GLY A 1 111 ? 24.266 -4.801 2.107 1 92.56 111 GLY A CA 1
ATOM 887 C C . GLY A 1 111 ? 23.453 -4.176 0.992 1 92.56 111 GLY A C 1
ATOM 888 O O . GLY A 1 111 ? 23.938 -3.287 0.285 1 92.56 111 GLY A O 1
ATOM 889 N N . LYS A 1 112 ? 22.359 -4.648 0.778 1 93.81 112 LYS A N 1
ATOM 890 C CA . LYS A 1 112 ? 21.5 -4.145 -0.287 1 93.81 112 LYS A CA 1
ATOM 891 C C . LYS A 1 112 ? 20.453 -3.168 0.261 1 93.81 112 LYS A C 1
ATOM 893 O O . LYS A 1 112 ? 20.188 -3.16 1.462 1 93.81 112 LYS A O 1
ATOM 898 N N . ARG A 1 113 ? 19.953 -2.396 -0.636 1 90.69 113 ARG A N 1
ATOM 899 C CA . ARG A 1 113 ? 18.906 -1.452 -0.256 1 90.69 113 ARG A CA 1
ATOM 900 C C . ARG A 1 113 ? 17.594 -2.178 0.069 1 90.69 113 ARG A C 1
ATOM 902 O O . ARG A 1 113 ? 17.219 -3.125 -0.623 1 90.69 113 ARG A O 1
ATOM 909 N N . LYS A 1 114 ? 16.984 -1.717 1.103 1 92.44 114 LYS A N 1
ATOM 910 C CA . LYS A 1 114 ? 15.695 -2.277 1.479 1 92.44 114 LYS A CA 1
ATOM 911 C C . LYS A 1 114 ? 14.625 -1.916 0.456 1 92.44 114 LYS A C 1
ATOM 913 O O . LYS A 1 114 ? 14.719 -0.886 -0.215 1 92.44 114 LYS A O 1
ATOM 918 N N . ILE A 1 115 ? 13.656 -2.764 0.403 1 94.69 115 ILE A N 1
ATOM 919 C CA . ILE A 1 115 ? 12.492 -2.525 -0.439 1 94.69 115 ILE A CA 1
ATOM 920 C C . ILE A 1 115 ? 11.367 -1.915 0.397 1 94.69 115 ILE A C 1
ATOM 922 O O . ILE A 1 115 ? 11.125 -2.346 1.526 1 94.69 115 ILE A O 1
ATOM 926 N N . THR A 1 116 ? 10.727 -0.867 -0.14 1 94.69 116 THR A N 1
ATOM 927 C CA . THR A 1 116 ? 9.555 -0.326 0.542 1 94.69 116 THR A CA 1
ATOM 928 C C . THR A 1 116 ? 8.398 -1.322 0.508 1 94.69 116 THR A C 1
ATOM 930 O O . THR A 1 116 ? 7.953 -1.726 -0.568 1 94.69 116 THR A O 1
ATOM 933 N N . ILE A 1 117 ? 7.926 -1.685 1.665 1 96.75 117 ILE A N 1
ATOM 934 C CA . ILE A 1 117 ? 6.832 -2.648 1.754 1 96.75 117 ILE A CA 1
ATOM 935 C C . ILE A 1 117 ? 5.496 -1.914 1.752 1 96.75 117 ILE A C 1
ATOM 937 O O . ILE A 1 117 ? 5.309 -0.951 2.5 1 96.75 117 ILE A O 1
ATOM 941 N N . VAL A 1 118 ? 4.621 -2.314 0.897 1 97.31 118 VAL A N 1
ATOM 942 C CA . VAL A 1 118 ? 3.252 -1.814 0.824 1 97.31 118 VAL A CA 1
ATOM 943 C C . VAL A 1 118 ? 2.273 -2.936 1.166 1 97.31 118 VAL A C 1
ATOM 945 O O . VAL A 1 118 ? 2.012 -3.812 0.34 1 97.31 118 VAL A O 1
ATOM 948 N N . LYS A 1 119 ? 1.802 -2.904 2.34 1 97.06 119 LYS A N 1
ATOM 949 C CA . LYS A 1 119 ? 0.857 -3.918 2.803 1 97.06 119 LYS A CA 1
ATOM 950 C C . LYS A 1 119 ? -0.583 -3.494 2.523 1 97.06 119 LYS A C 1
ATOM 952 O O . LYS A 1 119 ? -1.007 -2.412 2.934 1 97.06 119 LYS A O 1
ATOM 957 N N . VAL A 1 120 ? -1.319 -4.293 1.875 1 96.62 120 VAL A N 1
ATOM 958 C CA . VAL A 1 120 ? -2.707 -4.027 1.514 1 96.62 120 VAL A CA 1
ATOM 959 C C . VAL A 1 120 ? -3.639 -4.875 2.377 1 96.62 120 VAL A C 1
ATOM 961 O O . VAL A 1 120 ? -3.629 -6.105 2.289 1 96.62 120 VAL A O 1
ATOM 964 N N . ASP A 1 121 ? -4.41 -4.094 3.207 1 91.31 121 ASP A N 1
ATOM 965 C CA . ASP A 1 121 ? -5.387 -4.781 4.043 1 91.31 121 ASP A CA 1
ATOM 966 C C . ASP A 1 121 ? -6.734 -4.895 3.336 1 91.31 121 ASP A C 1
ATOM 968 O O . ASP A 1 121 ? -7.441 -3.896 3.174 1 91.31 121 ASP A O 1
ATOM 972 N N . TRP A 1 122 ? -6.945 -5.848 2.658 1 70.62 122 TRP A N 1
ATOM 973 C CA . TRP A 1 122 ? -8.219 -6.004 1.97 1 70.62 122 TRP A CA 1
ATOM 974 C C . TRP A 1 122 ? -9.266 -6.633 2.891 1 70.62 122 TRP A C 1
ATOM 976 O O . TRP A 1 122 ? -8.93 -7.48 3.725 1 70.62 122 TRP A O 1
ATOM 986 N N . MET A 1 123 ? -10.102 -5.754 3.562 1 56.62 123 MET A N 1
ATOM 987 C CA . MET A 1 123 ? -11.125 -6.219 4.496 1 56.62 123 MET A CA 1
ATOM 988 C C . MET A 1 123 ? -12 -7.293 3.857 1 56.62 123 MET A C 1
ATOM 990 O O . MET A 1 123 ? -12.273 -7.242 2.656 1 56.62 123 MET A O 1
ATOM 994 N N . MET A 1 124 ? -12 -8.438 4.375 1 50.97 124 MET A N 1
ATOM 995 C CA . MET A 1 124 ? -12.68 -9.719 4.215 1 50.97 124 MET A CA 1
ATOM 996 C C . MET A 1 124 ? -14.195 -9.523 4.145 1 50.97 124 MET A C 1
ATOM 998 O O . MET A 1 124 ? -14.711 -8.492 4.582 1 50.97 124 MET A O 1
ATOM 1002 N N . ALA A 1 125 ? -14.93 -10.461 3.787 1 51.28 125 ALA A N 1
ATOM 1003 C CA . ALA A 1 125 ? -16.328 -10.773 3.533 1 51.28 125 ALA A CA 1
ATOM 1004 C C . ALA A 1 125 ? -17.234 -10.203 4.625 1 51.28 125 ALA A C 1
ATOM 1006 O O . ALA A 1 125 ? -16.75 -9.82 5.695 1 51.28 125 ALA A O 1
ATOM 1007 N N . GLU A 1 126 ? -18.422 -9.906 4.281 1 47.94 126 GLU A N 1
ATOM 1008 C CA . GLU A 1 126 ? -19.547 -9.484 5.113 1 47.94 126 GLU A CA 1
ATOM 1009 C C . GLU A 1 126 ? -19.453 -10.094 6.512 1 47.94 126 GLU A C 1
ATOM 1011 O O . GLU A 1 126 ? -19.891 -9.477 7.492 1 47.94 126 GLU A O 1
ATOM 1016 N N . ASP A 1 127 ? -19.062 -11.305 6.586 1 49.31 127 ASP A N 1
ATOM 1017 C CA . ASP A 1 127 ? -19.094 -11.969 7.883 1 49.31 127 ASP A CA 1
ATOM 1018 C C . ASP A 1 127 ? -17.891 -11.594 8.727 1 49.31 127 ASP A C 1
ATOM 1020 O O . ASP A 1 127 ? -17.672 -12.164 9.805 1 49.31 127 ASP A O 1
ATOM 1024 N N . GLY A 1 128 ? -17.156 -10.562 8.32 1 48.75 128 GLY A N 1
ATOM 1025 C CA . GLY A 1 128 ? -16.078 -10.039 9.125 1 48.75 128 GLY A CA 1
ATOM 1026 C C . GLY A 1 128 ? -14.773 -10.797 8.945 1 48.75 128 GLY A C 1
ATOM 1027 O O . GLY A 1 128 ? -13.789 -10.523 9.633 1 48.75 128 GLY A O 1
ATOM 1028 N N . LYS A 1 129 ? -14.953 -11.93 8.234 1 52.75 129 LYS A N 1
ATOM 1029 C CA . LYS A 1 129 ? -13.805 -12.82 8.086 1 52.75 129 LYS A CA 1
ATOM 1030 C C . LYS A 1 129 ? -13.07 -12.562 6.777 1 52.75 129 LYS A C 1
ATOM 1032 O O . LYS A 1 129 ? -13.688 -12.188 5.777 1 52.75 129 LYS A O 1
ATOM 1037 N N . PRO A 1 130 ? -11.836 -12.641 6.832 1 52.31 130 PRO A N 1
ATOM 1038 C CA . PRO A 1 130 ? -11.039 -12.414 5.625 1 52.31 130 PRO A CA 1
ATOM 1039 C C . PRO A 1 130 ? -11.484 -13.297 4.457 1 52.31 130 PRO A C 1
ATOM 1041 O O . PRO A 1 130 ? -11.852 -14.453 4.656 1 52.31 130 PRO A O 1
ATOM 1044 N N . ILE A 1 131 ? -11.977 -12.766 3.223 1 52.31 131 ILE A N 1
ATOM 1045 C CA . ILE A 1 131 ? -12.234 -13.594 2.049 1 52.31 131 ILE A CA 1
ATOM 1046 C C . ILE A 1 131 ? -10.984 -14.398 1.7 1 52.31 131 ILE A C 1
ATOM 1048 O O . ILE A 1 131 ? -9.953 -13.828 1.336 1 52.31 131 ILE A O 1
ATOM 1052 N N . SER A 1 132 ? -10.703 -15.469 2.447 1 51.38 132 SER A N 1
ATOM 1053 C CA . SER A 1 132 ? -9.531 -16.312 2.232 1 51.38 132 SER A CA 1
ATOM 1054 C C . SER A 1 132 ? -9.859 -17.484 1.317 1 51.38 132 SER A C 1
ATOM 1056 O O . SER A 1 132 ? -11.031 -17.828 1.118 1 51.38 132 SER A O 1
ATOM 1058 N N . SER A 1 133 ? -8.836 -17.891 0.599 1 51.06 133 SER A N 1
ATOM 1059 C CA . SER A 1 133 ? -8.961 -19.094 -0.224 1 51.06 133 SER A CA 1
ATOM 1060 C C . SER A 1 133 ? -9.656 -20.219 0.537 1 51.06 133 SER A C 1
ATOM 1062 O O . SER A 1 133 ? -10.477 -20.938 -0.032 1 51.06 133 SER A O 1
ATOM 1064 N N . THR A 1 134 ? -9.344 -20.203 1.794 1 50.62 134 THR A N 1
ATOM 1065 C CA . THR A 1 134 ? -9.891 -21.328 2.551 1 50.62 134 THR A CA 1
ATOM 1066 C C . THR A 1 134 ? -11.406 -21.234 2.65 1 50.62 134 THR A C 1
ATOM 1068 O O . THR A 1 134 ? -12.109 -22.234 2.504 1 50.62 134 THR A O 1
ATOM 1071 N N . ARG A 1 135 ? -11.883 -20.016 2.824 1 54.56 135 ARG A N 1
ATOM 1072 C CA . ARG A 1 135 ? -13.328 -19.859 3.01 1 54.56 135 ARG A CA 1
ATOM 1073 C C . ARG A 1 135 ? -14.078 -20.109 1.705 1 54.56 135 ARG A C 1
ATOM 1075 O O . ARG A 1 135 ? -15.188 -20.656 1.715 1 54.56 135 ARG A O 1
ATOM 1082 N N . ILE A 1 136 ? -13.445 -19.812 0.691 1 51.59 136 ILE A N 1
ATOM 1083 C CA . ILE A 1 136 ? -14.008 -20.047 -0.635 1 51.59 136 ILE A CA 1
ATOM 1084 C C . ILE A 1 136 ? -14.008 -21.547 -0.941 1 51.59 136 ILE A C 1
ATOM 1086 O O . ILE A 1 136 ? -15.016 -22.078 -1.405 1 51.59 136 ILE A O 1
ATOM 1090 N N . LYS A 1 137 ? -12.875 -22.109 -0.534 1 55.59 137 LYS A N 1
ATOM 1091 C CA . LYS A 1 137 ? -12.789 -23.547 -0.783 1 55.59 137 LYS A CA 1
ATOM 1092 C C . LYS A 1 137 ? -13.805 -24.312 0.062 1 55.59 137 LYS A C 1
ATOM 1094 O O . LYS A 1 137 ? -14.367 -25.312 -0.39 1 55.59 137 LYS A O 1
ATOM 1099 N N . ARG A 1 138 ? -14.062 -23.688 1.176 1 56.53 138 ARG A N 1
ATOM 1100 C CA . ARG A 1 138 ? -14.984 -24.391 2.068 1 56.53 138 ARG A CA 1
ATOM 1101 C C . ARG A 1 138 ? -16.438 -24.062 1.723 1 56.53 138 ARG A C 1
ATOM 1103 O O . ARG A 1 138 ? -17.359 -24.609 2.326 1 56.53 138 ARG A O 1
ATOM 1110 N N . GLY A 1 139 ? -16.578 -23.172 0.822 1 55.47 139 GLY A N 1
ATOM 1111 C CA . GLY A 1 139 ? -17.922 -22.859 0.379 1 55.47 139 GLY A CA 1
ATOM 1112 C C . GLY A 1 139 ? -18.656 -21.906 1.313 1 55.47 139 GLY A C 1
ATOM 1113 O O . GLY A 1 139 ? -19.875 -21.812 1.277 1 55.47 139 GLY A O 1
ATOM 1114 N N . GLU A 1 140 ? -17.953 -21.375 2.189 1 57.22 140 GLU A N 1
ATOM 1115 C CA . GLU A 1 140 ? -18.625 -20.531 3.164 1 57.22 140 GLU A CA 1
ATOM 1116 C C . GLU A 1 140 ? -18.969 -19.172 2.564 1 57.22 140 GLU A C 1
ATOM 1118 O O . GLU A 1 140 ? -19.984 -18.562 2.918 1 57.22 140 GLU A O 1
ATOM 1123 N N . ILE A 1 141 ? -18.156 -18.859 1.573 1 55.41 141 ILE A N 1
ATOM 1124 C CA . ILE A 1 141 ? -18.391 -17.578 0.906 1 55.41 141 ILE A CA 1
ATOM 1125 C C . ILE A 1 141 ? -18.031 -17.688 -0.573 1 55.41 141 ILE A C 1
ATOM 1127 O O . ILE A 1 141 ? -17.266 -18.578 -0.963 1 55.41 141 ILE A O 1
ATOM 1131 N N . ASP A 1 142 ? -18.766 -16.922 -1.33 1 54.25 142 ASP A N 1
ATOM 1132 C CA . ASP A 1 142 ? -18.422 -16.922 -2.748 1 54.25 142 ASP A CA 1
ATOM 1133 C C . ASP A 1 142 ? -17.203 -16.031 -3.02 1 54.25 142 ASP A C 1
ATOM 1135 O O . ASP A 1 142 ? -16.609 -15.492 -2.09 1 54.25 142 ASP A O 1
ATOM 1139 N N . ARG A 1 143 ? -16.797 -16.141 -4.188 1 54.91 143 ARG A N 1
ATOM 1140 C CA . ARG A 1 143 ? -15.594 -15.445 -4.621 1 54.91 143 ARG A CA 1
ATOM 1141 C C . ARG A 1 143 ? -15.711 -13.945 -4.367 1 54.91 143 ARG A C 1
ATOM 1143 O O . ARG A 1 143 ? -14.719 -13.219 -4.414 1 54.91 143 ARG A O 1
ATOM 1150 N N . TYR A 1 144 ? -17 -13.664 -4.078 1 52.16 144 TYR A N 1
ATOM 1151 C CA . TYR A 1 144 ? -17.281 -12.242 -3.926 1 52.16 144 TYR A CA 1
ATOM 1152 C C . TYR A 1 144 ? -17.453 -11.875 -2.457 1 52.16 144 TYR A C 1
ATOM 1154 O O . TYR A 1 144 ? -17.797 -10.727 -2.133 1 52.16 144 TYR A O 1
ATOM 1162 N N . GLY A 1 145 ? -17.266 -12.766 -1.547 1 52.88 145 GLY A N 1
ATOM 1163 C CA . GLY A 1 145 ? -17.406 -12.531 -0.119 1 52.88 145 GLY A CA 1
ATOM 1164 C C . GLY A 1 145 ? -18.828 -12.711 0.381 1 52.88 145 GLY A C 1
ATOM 1165 O O . GLY A 1 145 ? -19.125 -12.367 1.525 1 52.88 145 GLY A O 1
ATOM 1166 N N . GLY A 1 146 ? -19.594 -13.055 -0.492 1 53.59 146 GLY A N 1
ATOM 1167 C CA . GLY A 1 146 ? -20.953 -13.336 -0.08 1 53.59 146 GLY A CA 1
ATOM 1168 C C . GLY A 1 146 ? -21.094 -14.641 0.682 1 53.59 146 GLY A C 1
ATOM 1169 O O . GLY A 1 146 ? -20.484 -15.648 0.322 1 53.59 146 GLY A O 1
ATOM 1170 N N . ILE A 1 147 ? -21.75 -14.641 1.788 1 53.84 147 ILE A N 1
ATOM 1171 C CA . ILE A 1 147 ? -22.062 -15.844 2.545 1 53.84 147 ILE A CA 1
ATOM 1172 C C . ILE A 1 147 ? -22.953 -16.766 1.705 1 53.84 147 ILE A C 1
ATOM 1174 O O . ILE A 1 147 ? -23.938 -16.312 1.12 1 53.84 147 ILE A O 1
ATOM 1178 N N . ILE A 1 148 ? -22.484 -18.016 1.491 1 49.91 148 ILE A N 1
ATOM 1179 C CA . ILE A 1 148 ? -23.328 -18.984 0.808 1 49.91 148 ILE A CA 1
ATOM 1180 C C . ILE A 1 148 ? -24.203 -19.719 1.825 1 49.91 148 ILE A C 1
ATOM 1182 O O . ILE A 1 148 ? -23.719 -20.125 2.883 1 49.91 148 ILE A O 1
ATOM 1186 N N . MET B 1 1 ? -11.266 7.223 -8.586 1 68 1 MET B N 1
ATOM 1187 C CA . MET B 1 1 ? -10.852 6.484 -7.398 1 68 1 MET B CA 1
ATOM 1188 C C . MET B 1 1 ? -10.391 7.434 -6.293 1 68 1 MET B C 1
ATOM 1190 O O . MET B 1 1 ? -9.562 8.312 -6.531 1 68 1 MET B O 1
ATOM 1194 N N . LYS B 1 2 ? -11.117 7.422 -5.145 1 90.88 2 LYS B N 1
ATOM 1195 C CA . LYS B 1 2 ? -10.805 8.367 -4.074 1 90.88 2 LYS B CA 1
ATOM 1196 C C . LYS B 1 2 ? -9.82 7.77 -3.082 1 90.88 2 LYS B C 1
ATOM 1198 O O . LYS B 1 2 ? -10.062 6.699 -2.516 1 90.88 2 LYS B O 1
ATOM 1203 N N . VAL B 1 3 ? -8.68 8.43 -2.967 1 97.44 3 VAL B N 1
ATOM 1204 C CA . VAL B 1 3 ? -7.629 8.008 -2.051 1 97.44 3 VAL B CA 1
ATOM 1205 C C . VAL B 1 3 ? -7.41 9.078 -0.983 1 97.44 3 VAL B C 1
ATOM 1207 O O . VAL B 1 3 ? -7.418 10.273 -1.283 1 97.44 3 VAL B O 1
ATOM 1210 N N . ALA B 1 4 ? -7.246 8.594 0.236 1 97.81 4 ALA B N 1
ATOM 1211 C CA . ALA B 1 4 ? -6.996 9.531 1.328 1 97.81 4 ALA B CA 1
ATOM 1212 C C . ALA B 1 4 ? -5.707 9.18 2.068 1 97.81 4 ALA B C 1
ATOM 1214 O O . ALA B 1 4 ? -5.312 8.008 2.117 1 97.81 4 ALA B O 1
ATOM 1215 N N . LEU B 1 5 ? -5.098 10.117 2.543 1 97.56 5 LEU B N 1
ATOM 1216 C CA . LEU B 1 5 ? -4.043 10 3.543 1 97.56 5 LEU B CA 1
ATOM 1217 C C . LEU B 1 5 ? -4.098 11.156 4.535 1 97.56 5 LEU B C 1
ATOM 1219 O O . LEU B 1 5 ? -4.668 12.203 4.238 1 97.56 5 LEU B O 1
ATOM 1223 N N . GLY B 1 6 ? -3.547 10.953 5.723 1 96.25 6 GLY B N 1
ATOM 1224 C CA . GLY B 1 6 ? -3.51 11.969 6.758 1 96.25 6 GLY B CA 1
ATOM 1225 C C . GLY B 1 6 ? -2.223 11.961 7.559 1 96.25 6 GLY B C 1
ATOM 1226 O O . GLY B 1 6 ? -1.519 10.953 7.602 1 96.25 6 GLY B O 1
ATOM 1227 N N . GLY B 1 7 ? -1.958 13.094 8.164 1 94.19 7 GLY B N 1
ATOM 1228 C CA . GLY B 1 7 ? -0.782 13.211 9.008 1 94.19 7 GLY B CA 1
ATOM 1229 C C . GLY B 1 7 ? -0.576 14.609 9.555 1 94.19 7 GLY B C 1
ATOM 1230 O O . GLY B 1 7 ? -1.304 15.531 9.188 1 94.19 7 GLY B O 1
ATOM 1231 N N . THR B 1 8 ? 0.34 14.664 10.422 1 94.12 8 THR B N 1
ATOM 1232 C CA . THR B 1 8 ? 0.771 15.961 10.922 1 94.12 8 THR B CA 1
ATOM 1233 C C . THR B 1 8 ? 1.792 16.594 9.984 1 94.12 8 THR B C 1
ATOM 1235 O O . THR B 1 8 ? 1.785 17.812 9.773 1 94.12 8 THR B O 1
ATOM 1238 N N . PHE B 1 9 ? 2.604 15.781 9.336 1 93.19 9 PHE B N 1
ATOM 1239 C CA . PHE B 1 9 ? 3.562 16.156 8.305 1 93.19 9 PHE B CA 1
ATOM 1240 C C . PHE B 1 9 ? 4.535 17.203 8.836 1 93.19 9 PHE B C 1
ATOM 1242 O O . PHE B 1 9 ? 4.758 18.234 8.195 1 93.19 9 PHE B O 1
ATOM 1249 N N . GLU B 1 10 ? 5 16.953 10.109 1 87.25 10 GLU B N 1
ATOM 1250 C CA . GLU B 1 10 ? 5.965 17.844 10.734 1 87.25 10 GLU B CA 1
ATOM 1251 C C . GLU B 1 10 ? 7.02 17.062 11.508 1 87.25 10 GLU B C 1
ATOM 1253 O O . GLU B 1 10 ? 6.699 16.344 12.461 1 87.25 10 GLU B O 1
ATOM 1258 N N . PRO B 1 11 ? 8.242 17.281 11.234 1 85 11 PRO B N 1
ATOM 1259 C CA . PRO B 1 11 ? 8.695 17.875 9.969 1 85 11 PRO B CA 1
ATOM 1260 C C . PRO B 1 11 ? 8.484 16.953 8.773 1 85 11 PRO B C 1
ATOM 1262 O O . PRO B 1 11 ? 8.516 15.727 8.922 1 85 11 PRO B O 1
ATOM 1265 N N . LEU B 1 12 ? 8.141 17.594 7.633 1 88.5 12 LEU B N 1
ATOM 1266 C CA . LEU B 1 12 ? 8.016 16.781 6.426 1 88.5 12 LEU B CA 1
ATOM 1267 C C . LEU B 1 12 ? 9.312 16.047 6.125 1 88.5 12 LEU B C 1
ATOM 1269 O O . LEU B 1 12 ? 10.375 16.656 6.027 1 88.5 12 LEU B O 1
ATOM 1273 N N . HIS B 1 13 ? 9.297 14.773 6.129 1 87.81 13 HIS B N 1
ATOM 1274 C CA . HIS B 1 13 ? 10.484 13.953 5.898 1 87.81 13 HIS B CA 1
ATOM 1275 C C . HIS B 1 13 ? 10.227 12.891 4.844 1 87.81 13 HIS B C 1
ATOM 1277 O O . HIS B 1 13 ? 9.133 12.836 4.262 1 87.81 13 HIS B O 1
ATOM 1283 N N . GLU B 1 14 ? 11.195 12.016 4.641 1 87.44 14 GLU B N 1
ATOM 1284 C CA . GLU B 1 14 ? 11.148 11.039 3.553 1 87.44 14 GLU B CA 1
ATOM 1285 C C . GLU B 1 14 ? 10.016 10.047 3.754 1 87.44 14 GLU B C 1
ATOM 1287 O O . GLU B 1 14 ? 9.391 9.602 2.787 1 87.44 14 GLU B O 1
ATOM 1292 N N . GLY B 1 15 ? 9.758 9.727 4.969 1 88.88 15 GLY B N 1
ATOM 1293 C CA . GLY B 1 15 ? 8.641 8.844 5.258 1 88.88 15 GLY B CA 1
ATOM 1294 C C . GLY B 1 15 ? 7.305 9.406 4.82 1 88.88 15 GLY B C 1
ATOM 1295 O O . GLY B 1 15 ? 6.512 8.711 4.184 1 88.88 15 GLY B O 1
ATOM 1296 N N . HIS B 1 16 ? 7.133 10.734 5.148 1 92.81 16 HIS B N 1
ATOM 1297 C CA . HIS B 1 16 ? 5.918 11.414 4.719 1 92.81 16 HIS B CA 1
ATOM 1298 C C . HIS B 1 16 ? 5.824 11.461 3.195 1 92.81 16 HIS B C 1
ATOM 1300 O O . HIS B 1 16 ? 4.766 11.188 2.627 1 92.81 16 HIS B O 1
ATOM 1306 N N . LYS B 1 17 ? 6.918 11.75 2.635 1 93.75 17 LYS B N 1
ATOM 1307 C CA . LYS B 1 17 ? 6.953 11.875 1.181 1 93.75 17 LYS B CA 1
ATOM 1308 C C . LYS B 1 17 ? 6.602 10.547 0.508 1 93.75 17 LYS B C 1
ATOM 1310 O O . LYS B 1 17 ? 5.875 10.523 -0.488 1 93.75 17 LYS B O 1
ATOM 1315 N N . LYS B 1 18 ? 7.059 9.5 1.102 1 93.31 18 LYS B N 1
ATOM 1316 C CA . LYS B 1 18 ? 6.742 8.188 0.552 1 93.31 18 LYS B CA 1
ATOM 1317 C C . LYS B 1 18 ? 5.246 7.895 0.647 1 93.31 18 LYS B C 1
ATOM 1319 O O . LYS B 1 18 ? 4.66 7.332 -0.279 1 93.31 18 LYS B O 1
ATOM 1324 N N . LEU B 1 19 ? 4.68 8.281 1.75 1 96.12 19 LEU B N 1
ATOM 1325 C CA . LEU B 1 19 ? 3.24 8.125 1.903 1 96.12 19 LEU B CA 1
ATOM 1326 C C . LEU B 1 19 ? 2.488 8.891 0.821 1 96.12 19 LEU B C 1
ATOM 1328 O O . LEU B 1 19 ? 1.578 8.352 0.189 1 96.12 19 LEU B O 1
ATOM 1332 N N . ILE B 1 20 ? 2.891 10.062 0.646 1 97 20 ILE B N 1
ATOM 1333 C CA . ILE B 1 20 ? 2.254 10.938 -0.332 1 97 20 ILE B CA 1
ATOM 1334 C C . ILE B 1 20 ? 2.443 10.367 -1.735 1 97 20 ILE B C 1
ATOM 1336 O O . ILE B 1 20 ? 1.493 10.312 -2.521 1 97 20 ILE B O 1
ATOM 1340 N N . ASP B 1 21 ? 3.641 9.898 -2.051 1 95.88 21 ASP B N 1
ATOM 1341 C CA . ASP B 1 21 ? 3.945 9.328 -3.359 1 95.88 21 ASP B CA 1
ATOM 1342 C C . ASP B 1 21 ? 3.061 8.117 -3.652 1 95.88 21 ASP B C 1
ATOM 1344 O O . ASP B 1 21 ? 2.508 7.996 -4.746 1 95.88 21 ASP B O 1
ATOM 1348 N N . VAL B 1 22 ? 2.932 7.289 -2.668 1 96.75 22 VAL B N 1
ATOM 1349 C CA . VAL B 1 22 ? 2.113 6.094 -2.83 1 96.75 22 VAL B CA 1
ATOM 1350 C C . VAL B 1 22 ? 0.653 6.492 -3.039 1 96.75 22 VAL B C 1
ATOM 1352 O O . VAL B 1 22 ? -0.025 5.949 -3.914 1 96.75 22 VAL B O 1
ATOM 1355 N N . ALA B 1 23 ? 0.181 7.457 -2.307 1 97.75 23 ALA B N 1
ATOM 1356 C CA . ALA B 1 23 ? -1.196 7.918 -2.455 1 97.75 23 ALA B CA 1
ATOM 1357 C C . ALA B 1 23 ? -1.441 8.469 -3.857 1 97.75 23 ALA B C 1
ATOM 1359 O O . ALA B 1 23 ? -2.467 8.18 -4.477 1 97.75 23 ALA B O 1
ATOM 1360 N N . ILE B 1 24 ? -0.516 9.219 -4.348 1 97.38 24 ILE B N 1
ATOM 1361 C CA . ILE B 1 24 ? -0.662 9.844 -5.66 1 97.38 24 ILE B CA 1
ATOM 1362 C C . ILE B 1 24 ? -0.603 8.773 -6.746 1 97.38 24 ILE B C 1
ATOM 1364 O O . ILE B 1 24 ? -1.365 8.82 -7.715 1 97.38 24 ILE B O 1
ATOM 1368 N N . LYS B 1 25 ? 0.253 7.812 -6.566 1 95.75 25 LYS B N 1
ATOM 1369 C CA . LYS B 1 25 ? 0.336 6.73 -7.539 1 95.75 25 LYS B CA 1
ATOM 1370 C C . LYS B 1 25 ? -0.954 5.914 -7.566 1 95.75 25 LYS B C 1
ATOM 1372 O O . LYS B 1 25 ? -1.36 5.422 -8.625 1 95.75 25 LYS B O 1
ATOM 1377 N N . LEU B 1 26 ? -1.598 5.832 -6.445 1 96 26 LEU B N 1
ATOM 1378 C CA . LEU B 1 26 ? -2.834 5.062 -6.352 1 96 26 LEU B CA 1
ATOM 1379 C C . LEU B 1 26 ? -4.008 5.855 -6.914 1 96 26 LEU B C 1
ATOM 1381 O O . LEU B 1 26 ? -4.871 5.289 -7.59 1 96 26 LEU B O 1
ATOM 1385 N N . GLY B 1 27 ? -4.02 7.109 -6.633 1 95.56 27 GLY B N 1
ATOM 1386 C CA . GLY B 1 27 ? -5.234 7.867 -6.887 1 95.56 27 GLY B CA 1
ATOM 1387 C C . GLY B 1 27 ? -5.066 8.922 -7.961 1 95.56 27 GLY B C 1
ATOM 1388 O O . GLY B 1 27 ? -6.043 9.547 -8.383 1 95.56 27 GLY B O 1
ATOM 1389 N N . GLY B 1 28 ? -3.811 9.102 -8.398 1 94.06 28 GLY B N 1
ATOM 1390 C CA . GLY B 1 28 ? -3.562 10.211 -9.305 1 94.06 28 GLY B CA 1
ATOM 1391 C C . GLY B 1 28 ? -3.809 11.562 -8.672 1 94.06 28 GLY B C 1
ATOM 1392 O O . GLY B 1 28 ? -3.285 11.859 -7.59 1 94.06 28 GLY B O 1
ATOM 1393 N N . ARG B 1 29 ? -4.668 12.344 -9.391 1 93.88 29 ARG B N 1
ATOM 1394 C CA . ARG B 1 29 ? -4.961 13.688 -8.898 1 93.88 29 ARG B CA 1
ATOM 1395 C C . ARG B 1 29 ? -6.125 13.672 -7.918 1 93.88 29 ARG B C 1
ATOM 1397 O O . ARG B 1 29 ? -6.379 14.664 -7.23 1 93.88 29 ARG B O 1
ATOM 1404 N N . ASP B 1 30 ? -6.77 12.555 -7.797 1 91.31 30 ASP B N 1
ATOM 1405 C CA . ASP B 1 30 ? -7.934 12.43 -6.93 1 91.31 30 ASP B CA 1
ATOM 1406 C C . ASP B 1 30 ? -7.535 11.93 -5.539 1 91.31 30 ASP B C 1
ATOM 1408 O O . ASP B 1 30 ? -7.973 10.867 -5.105 1 91.31 30 ASP B O 1
ATOM 1412 N N . ILE B 1 31 ? -6.719 12.68 -4.914 1 96.88 31 ILE B N 1
ATOM 1413 C CA . ILE B 1 31 ? -6.305 12.32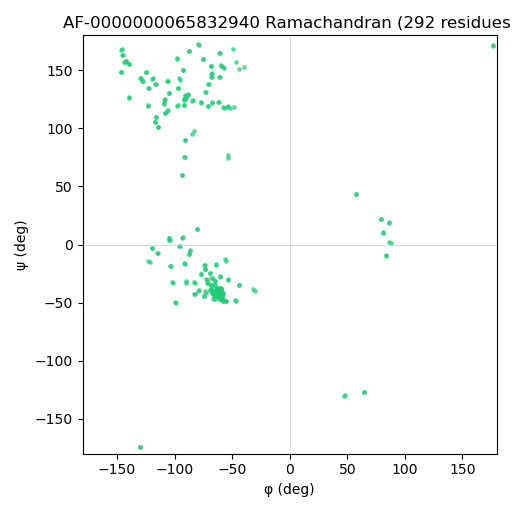8 -3.561 1 96.88 31 ILE B CA 1
ATOM 1414 C C . ILE B 1 31 ? -6.711 13.438 -2.59 1 96.88 31 ILE B C 1
ATOM 1416 O O . ILE B 1 31 ? -6.766 14.609 -2.967 1 96.88 31 ILE B O 1
ATOM 1420 N N . THR B 1 32 ? -7.113 13.039 -1.424 1 97.31 32 THR B N 1
ATOM 1421 C CA . THR B 1 32 ? -7.375 13.938 -0.307 1 97.31 32 THR B CA 1
ATOM 1422 C C . THR B 1 32 ? -6.316 13.781 0.78 1 97.31 32 THR B C 1
ATOM 1424 O O . THR B 1 32 ? -6.125 12.688 1.309 1 97.31 32 THR B O 1
ATOM 1427 N N . ILE B 1 33 ? -5.664 14.852 1.056 1 98.31 33 ILE B N 1
ATOM 1428 C CA . ILE B 1 33 ? -4.641 14.812 2.096 1 98.31 33 ILE B CA 1
ATOM 1429 C C . ILE B 1 33 ? -5.133 15.562 3.33 1 98.31 33 ILE B C 1
ATOM 1431 O O . ILE B 1 33 ? -5.332 16.781 3.285 1 98.31 33 ILE B O 1
ATOM 1435 N N . GLY B 1 34 ? -5.34 14.82 4.395 1 98.06 34 GLY B N 1
ATOM 1436 C CA . GLY B 1 34 ? -5.676 15.43 5.672 1 98.06 34 GLY B CA 1
ATOM 1437 C C . GLY B 1 34 ? -4.457 15.883 6.457 1 98.06 34 GLY B C 1
ATOM 1438 O O . GLY B 1 34 ? -3.555 15.086 6.723 1 98.06 34 GLY B O 1
ATOM 1439 N N . VAL B 1 35 ? -4.441 17.109 6.793 1 98.06 35 VAL B N 1
ATOM 1440 C CA . VAL B 1 35 ? -3.424 17.656 7.684 1 98.06 35 VAL B CA 1
ATOM 1441 C C . VAL B 1 35 ? -4.047 17.984 9.039 1 98.06 35 VAL B C 1
ATOM 1443 O O . VAL B 1 35 ? -5.062 18.688 9.102 1 98.06 35 VAL B O 1
ATOM 1446 N N . THR B 1 36 ? -3.469 17.422 10.125 1 97.06 36 THR B N 1
ATOM 1447 C CA . THR B 1 36 ? -4.074 17.609 11.438 1 97.06 36 THR B CA 1
ATOM 1448 C C . THR B 1 36 ? -4.117 19.078 11.82 1 97.06 36 THR B C 1
ATOM 1450 O O . THR B 1 36 ? -3.197 19.844 11.5 1 97.06 36 THR B O 1
ATOM 1453 N N . SER B 1 37 ? -5.16 19.469 12.5 1 97.38 37 SER B N 1
ATOM 1454 C CA . SER B 1 37 ? -5.262 20.828 13.031 1 97.38 37 SER B CA 1
ATOM 1455 C C . SER B 1 37 ? -4.137 21.125 14.023 1 97.38 37 SER B C 1
ATOM 1457 O O . SER B 1 37 ? -3.475 20.203 14.508 1 97.38 37 SER B O 1
ATOM 1459 N N . ASP B 1 38 ? -3.98 22.391 14.305 1 96.38 38 ASP B N 1
ATOM 1460 C CA . ASP B 1 38 ? -2.967 22.781 15.281 1 96.38 38 ASP B CA 1
ATOM 1461 C C . ASP B 1 38 ? -3.242 22.141 16.641 1 96.38 38 ASP B C 1
ATOM 1463 O O . ASP B 1 38 ? -2.328 21.609 17.281 1 96.38 38 ASP B O 1
ATOM 1467 N N . ARG B 1 39 ? -4.449 22.172 17.047 1 95.06 39 ARG B N 1
ATOM 1468 C CA . ARG B 1 39 ? -4.84 21.609 18.344 1 95.06 39 ARG B CA 1
ATOM 1469 C C . ARG B 1 39 ? -4.504 20.125 18.406 1 95.06 39 ARG B C 1
ATOM 1471 O O . ARG B 1 39 ? -3.893 19.672 19.375 1 95.06 39 ARG B O 1
ATOM 1478 N N . MET B 1 40 ? -4.855 19.391 17.375 1 93.62 40 MET B N 1
ATOM 1479 C CA . MET B 1 40 ? -4.609 17.953 17.344 1 93.62 40 MET B CA 1
ATOM 1480 C C . MET B 1 40 ? -3.113 17.656 17.281 1 93.62 40 MET B C 1
ATOM 1482 O O . MET B 1 40 ? -2.629 16.734 17.938 1 93.62 40 MET B O 1
ATOM 1486 N N . ALA B 1 41 ? -2.412 18.406 16.484 1 93 41 ALA B N 1
ATOM 1487 C CA . ALA B 1 41 ? -0.973 18.219 16.312 1 93 41 ALA B CA 1
ATOM 1488 C C . ALA B 1 41 ? -0.231 18.438 17.625 1 93 41 ALA B C 1
ATOM 1490 O O . ALA B 1 41 ? 0.693 17.703 17.953 1 93 41 ALA B O 1
ATOM 1491 N N . ARG B 1 42 ? -0.652 19.422 18.344 1 90.06 42 ARG B N 1
ATOM 1492 C CA . ARG B 1 42 ? 0.036 19.797 19.578 1 90.06 42 ARG B CA 1
ATOM 1493 C C . ARG B 1 42 ? -0.238 18.781 20.672 1 90.06 42 ARG B C 1
ATOM 1495 O O . ARG B 1 42 ? 0.522 18.688 21.641 1 90.06 42 ARG B O 1
ATOM 1502 N N . ALA B 1 43 ? -1.31 18.062 20.484 1 85.88 43 ALA B N 1
ATOM 1503 C CA . ALA B 1 43 ? -1.581 16.984 21.422 1 85.88 43 ALA B CA 1
ATOM 1504 C C . ALA B 1 43 ? -0.569 15.852 21.266 1 85.88 43 ALA B C 1
ATOM 1506 O O . ALA B 1 43 ? -0.328 15.094 22.203 1 85.88 43 ALA B O 1
ATOM 1507 N N . ARG B 1 44 ? -0.041 15.805 20.109 1 78.31 44 ARG B N 1
ATOM 1508 C CA . ARG B 1 44 ? 0.912 14.742 19.797 1 78.31 44 ARG B CA 1
ATOM 1509 C C . ARG B 1 44 ? 2.348 15.242 19.922 1 78.31 44 ARG B C 1
ATOM 1511 O O . ARG B 1 44 ? 3.199 14.57 20.5 1 78.31 44 ARG B O 1
ATOM 1518 N N . ILE B 1 45 ? 2.639 16.391 19.266 1 73.56 45 ILE B N 1
ATOM 1519 C CA . ILE B 1 45 ? 3.967 16.984 19.234 1 73.56 45 ILE B CA 1
ATOM 1520 C C . ILE B 1 45 ? 3.904 18.422 19.766 1 73.56 45 ILE B C 1
ATOM 1522 O O . ILE B 1 45 ? 3.211 19.266 19.203 1 73.56 45 ILE B O 1
ATOM 1526 N N . ARG B 1 46 ? 4.613 18.625 20.781 1 76.62 46 ARG B N 1
ATOM 1527 C CA . ARG B 1 46 ? 4.496 19.875 21.531 1 76.62 46 ARG B CA 1
ATOM 1528 C C . ARG B 1 46 ? 4.793 21.078 20.641 1 76.62 46 ARG B C 1
ATOM 1530 O O . ARG B 1 46 ? 4.098 22.094 20.703 1 76.62 46 ARG B O 1
ATOM 1537 N N . SER B 1 47 ? 5.805 21 19.844 1 83.38 47 SER B N 1
ATOM 1538 C CA . SER B 1 47 ? 6.168 22.141 19 1 83.38 47 SER B CA 1
ATOM 1539 C C . SER B 1 47 ? 6.027 21.781 17.531 1 83.38 47 SER B C 1
ATOM 1541 O O . SER B 1 47 ? 6.816 21 16.984 1 83.38 47 SER B O 1
ATOM 1543 N N . VAL B 1 48 ? 4.941 22.344 16.969 1 89.19 48 VAL B N 1
ATOM 1544 C CA . VAL B 1 48 ? 4.641 22.078 15.57 1 89.19 48 VAL B CA 1
ATOM 1545 C C . VAL B 1 48 ? 4.398 23.406 14.844 1 89.19 48 VAL B C 1
ATOM 1547 O O . VAL B 1 48 ? 3.861 24.344 15.43 1 89.19 48 VAL B O 1
ATOM 1550 N N . LEU B 1 49 ? 4.852 23.469 13.602 1 93.81 49 LEU B N 1
ATOM 1551 C CA . LEU B 1 49 ? 4.52 24.625 12.766 1 93.81 49 LEU B CA 1
ATOM 1552 C C . LEU B 1 49 ? 3.008 24.766 12.602 1 93.81 49 LEU B C 1
ATOM 1554 O O . LEU B 1 49 ? 2.273 23.781 12.734 1 93.81 49 LEU B O 1
ATOM 1558 N N . PRO B 1 50 ? 2.574 25.984 12.352 1 96.69 50 PRO B N 1
ATOM 1559 C CA . PRO B 1 50 ? 1.14 26.172 12.133 1 96.69 50 PRO B CA 1
ATOM 1560 C C . PRO B 1 50 ? 0.595 25.328 10.984 1 96.69 50 PRO B C 1
ATOM 1562 O O . PRO B 1 50 ? 1.323 25.031 10.039 1 96.69 50 PRO B O 1
ATOM 1565 N N . PHE B 1 51 ? -0.675 25 11.062 1 97.81 51 PHE B N 1
ATOM 1566 C CA . PHE B 1 51 ? -1.387 24.219 10.047 1 97.81 51 PH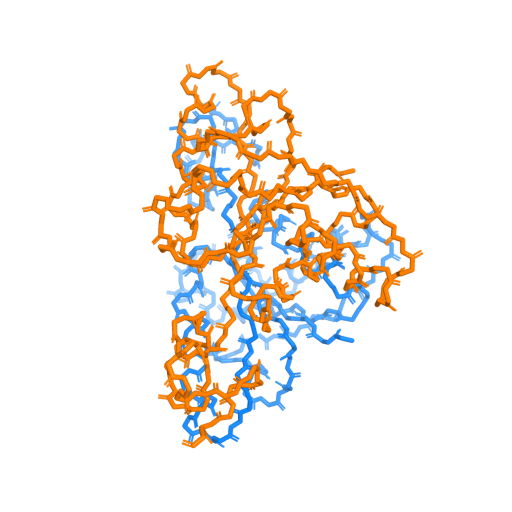E B CA 1
ATOM 1567 C C . PHE B 1 51 ? -1.092 24.766 8.656 1 97.81 51 PHE B C 1
ATOM 1569 O O . PHE B 1 51 ? -0.776 23.984 7.742 1 97.81 51 PHE B O 1
ATOM 1576 N N . ALA B 1 52 ? -1.194 26.047 8.508 1 97.94 52 ALA B N 1
ATOM 1577 C CA . ALA B 1 52 ? -1.062 26.672 7.191 1 97.94 52 ALA B CA 1
ATOM 1578 C C . ALA B 1 52 ? 0.308 26.391 6.582 1 97.94 52 ALA B C 1
ATOM 1580 O O . ALA B 1 52 ? 0.418 26.141 5.379 1 97.94 52 ALA B O 1
ATOM 1581 N N . ILE B 1 53 ? 1.312 26.375 7.383 1 98 53 ILE B N 1
ATOM 1582 C CA . ILE B 1 53 ? 2.672 26.156 6.906 1 98 53 ILE B CA 1
ATOM 1583 C C . ILE B 1 53 ? 2.855 24.672 6.559 1 98 53 ILE B C 1
ATOM 1585 O O . ILE B 1 53 ? 3.418 24.344 5.516 1 98 53 ILE B O 1
ATOM 1589 N N . ARG B 1 54 ? 2.379 23.828 7.398 1 97.56 54 ARG B N 1
ATOM 1590 C CA . ARG B 1 54 ? 2.484 22.391 7.152 1 97.56 54 ARG B CA 1
ATOM 1591 C C . ARG B 1 54 ? 1.725 22 5.891 1 97.56 54 ARG B C 1
ATOM 1593 O O . ARG B 1 54 ? 2.238 21.234 5.062 1 97.56 54 ARG B O 1
ATOM 1600 N N . ALA B 1 55 ? 0.523 22.562 5.75 1 98.31 55 ALA B N 1
ATOM 1601 C CA . ALA B 1 55 ? -0.28 22.312 4.555 1 98.31 55 ALA B CA 1
ATOM 1602 C C . ALA B 1 55 ? 0.447 22.797 3.301 1 98.31 55 ALA B C 1
ATOM 1604 O O . ALA B 1 55 ? 0.472 22.109 2.283 1 98.31 55 ALA B O 1
ATOM 1605 N N . GLU B 1 56 ? 1.015 23.938 3.398 1 98.19 56 GLU B N 1
ATOM 1606 C CA . GLU B 1 56 ? 1.73 24.5 2.262 1 98.19 56 GLU B CA 1
ATOM 1607 C C . GLU B 1 56 ? 2.938 23.656 1.884 1 98.19 56 GLU B C 1
ATOM 1609 O O . GLU B 1 56 ? 3.24 23.484 0.701 1 98.19 56 GLU B O 1
ATOM 1614 N N . ASN B 1 57 ? 3.65 23.188 2.875 1 97.69 57 ASN B N 1
ATOM 1615 C CA . ASN B 1 57 ? 4.797 22.328 2.613 1 97.69 57 ASN B CA 1
ATOM 1616 C C . ASN B 1 57 ? 4.391 21.078 1.837 1 97.69 57 ASN B C 1
ATOM 1618 O O . ASN B 1 57 ? 5.086 20.672 0.903 1 97.69 57 ASN B O 1
ATOM 1622 N N . VAL B 1 58 ? 3.287 20.516 2.207 1 98.44 58 VAL B N 1
ATOM 1623 C CA . VAL B 1 58 ? 2.773 19.344 1.518 1 98.44 58 VAL B CA 1
ATOM 1624 C C . VAL B 1 58 ? 2.387 19.703 0.086 1 98.44 58 VAL B C 1
ATOM 1626 O O . VAL B 1 58 ? 2.748 19 -0.86 1 98.44 58 VAL B O 1
ATOM 1629 N N . LYS B 1 59 ? 1.691 20.828 -0.055 1 98.38 59 LYS B N 1
ATOM 1630 C CA . LYS B 1 59 ? 1.282 21.297 -1.378 1 98.38 59 LYS B CA 1
ATOM 1631 C C . LYS B 1 59 ? 2.492 21.531 -2.279 1 98.38 59 LYS B C 1
ATOM 1633 O O . LYS B 1 59 ? 2.484 21.141 -3.449 1 98.38 59 LYS B O 1
ATOM 1638 N N . ARG B 1 60 ? 3.459 22.078 -1.746 1 98.19 60 ARG B N 1
ATOM 1639 C CA . ARG B 1 60 ? 4.664 22.406 -2.506 1 98.19 60 ARG B CA 1
ATOM 1640 C C . ARG B 1 60 ? 5.371 21.125 -2.965 1 98.19 60 ARG B C 1
ATOM 1642 O O . ARG B 1 60 ? 5.844 21.047 -4.102 1 98.19 60 ARG B O 1
ATOM 1649 N N . TYR B 1 61 ? 5.488 20.25 -2.037 1 97.94 61 TYR B N 1
ATOM 1650 C CA . TYR B 1 61 ? 6.121 18.984 -2.4 1 97.94 61 TYR B CA 1
ATOM 1651 C C . TYR B 1 61 ? 5.406 18.344 -3.582 1 97.94 61 TYR B C 1
ATOM 1653 O O . TYR B 1 61 ? 6.043 17.953 -4.566 1 97.94 61 TYR B O 1
ATOM 1661 N N . VAL B 1 62 ? 4.07 18.25 -3.527 1 98.44 62 VAL B N 1
ATOM 1662 C CA . VAL B 1 62 ? 3.268 17.609 -4.562 1 98.44 62 VAL B CA 1
ATOM 1663 C C . VAL B 1 62 ? 3.369 18.406 -5.863 1 98.44 62 VAL B C 1
ATOM 1665 O O . VAL B 1 62 ? 3.518 17.828 -6.941 1 98.44 62 VAL B O 1
ATOM 1668 N N . MET B 1 63 ? 3.305 19.719 -5.746 1 98.19 63 MET B N 1
ATOM 1669 C CA . MET B 1 63 ? 3.404 20.594 -6.922 1 98.19 63 MET B CA 1
ATOM 1670 C C . MET B 1 63 ? 4.746 20.406 -7.621 1 98.19 63 MET B C 1
ATOM 1672 O O . MET B 1 63 ? 4.797 20.266 -8.844 1 98.19 63 MET B O 1
ATOM 1676 N N . ARG B 1 64 ? 5.762 20.391 -6.922 1 98.19 64 ARG B N 1
ATOM 1677 C CA . ARG B 1 64 ? 7.102 20.281 -7.484 1 98.19 64 ARG B CA 1
ATOM 1678 C C . ARG B 1 64 ? 7.301 18.922 -8.164 1 98.19 64 ARG B C 1
ATOM 1680 O O . ARG B 1 64 ? 7.871 18.859 -9.258 1 98.19 64 ARG B O 1
ATOM 1687 N N . LYS B 1 65 ? 6.828 17.969 -7.539 1 97.44 65 LYS B N 1
ATOM 1688 C CA . LYS B 1 65 ? 7.141 16.625 -8.016 1 97.44 65 LYS B CA 1
ATOM 1689 C C . LYS B 1 65 ? 6.102 16.141 -9.023 1 97.44 65 LYS B C 1
ATOM 1691 O O . LYS B 1 65 ? 6.434 15.43 -9.969 1 97.44 65 LYS B O 1
ATOM 1696 N N . TYR B 1 66 ? 4.887 16.578 -8.859 1 97.62 66 TYR B N 1
ATOM 1697 C CA . TYR B 1 66 ? 3.84 15.953 -9.664 1 97.62 66 TYR B CA 1
ATOM 1698 C C . TYR B 1 66 ? 3.1 17 -10.492 1 97.62 66 TYR B C 1
ATOM 1700 O O . TYR B 1 66 ? 2.285 16.641 -11.352 1 97.62 66 TYR B O 1
ATOM 1708 N N . GLY B 1 67 ? 3.252 18.234 -10.211 1 97.81 67 GLY B N 1
ATOM 1709 C CA . GLY B 1 67 ? 2.77 19.281 -11.078 1 97.81 67 GLY B CA 1
ATOM 1710 C C . GLY B 1 67 ? 1.317 19.656 -10.836 1 97.81 67 GLY B C 1
ATOM 1711 O O . GLY B 1 67 ? 0.636 20.156 -11.727 1 97.81 67 GLY B O 1
ATOM 1712 N N . PHE B 1 68 ? 0.776 19.281 -9.641 1 97.88 68 PHE B N 1
ATOM 1713 C CA . PHE B 1 68 ? -0.592 19.672 -9.328 1 97.88 68 PHE B CA 1
ATOM 1714 C C . PHE B 1 68 ? -0.743 19.969 -7.84 1 97.88 68 PHE B C 1
ATOM 1716 O O . PHE B 1 68 ? 0.141 19.641 -7.043 1 97.88 68 PHE B O 1
ATOM 1723 N N . GLU B 1 69 ? -1.809 20.656 -7.492 1 96.69 69 GLU B N 1
ATOM 1724 C CA . GLU B 1 69 ? -2.127 20.938 -6.094 1 96.69 69 GLU B CA 1
ATOM 1725 C C . GLU B 1 69 ? -3.143 19.938 -5.551 1 96.69 69 GLU B C 1
ATOM 1727 O O . GLU B 1 69 ? -4.25 19.812 -6.078 1 96.69 69 GLU B O 1
ATOM 1732 N N . PRO B 1 70 ? -2.75 19.25 -4.555 1 97.19 70 PRO B N 1
ATOM 1733 C CA . PRO B 1 70 ? -3.707 18.297 -3.984 1 97.19 70 PRO B CA 1
ATOM 1734 C C . PRO B 1 70 ? -4.785 18.969 -3.143 1 97.19 70 PRO B C 1
ATOM 1736 O O . PRO B 1 70 ? -4.629 20.125 -2.75 1 97.19 70 PRO B O 1
ATOM 1739 N N . GLU B 1 71 ? -5.871 18.266 -2.951 1 96.81 71 GLU B N 1
ATOM 1740 C CA . GLU B 1 71 ? -6.859 18.688 -1.967 1 96.81 71 GLU B CA 1
ATOM 1741 C C . GLU B 1 71 ? -6.344 18.5 -0.544 1 96.81 71 GLU B C 1
ATOM 1743 O O . GLU B 1 71 ? -6.035 17.375 -0.137 1 96.81 71 GLU B O 1
ATOM 1748 N N . ILE B 1 72 ? -6.254 19.578 0.156 1 98.12 72 ILE B N 1
ATOM 1749 C CA . ILE B 1 72 ? -5.855 19.531 1.558 1 98.12 72 ILE B CA 1
ATOM 1750 C C . ILE B 1 72 ? -7.074 19.75 2.451 1 98.12 72 ILE B C 1
ATOM 1752 O O . ILE B 1 72 ? -7.855 20.672 2.23 1 98.12 72 ILE B O 1
ATOM 1756 N N . VAL B 1 73 ? -7.25 18.891 3.41 1 97.69 73 VAL B N 1
ATOM 1757 C CA . VAL B 1 73 ? -8.344 19.031 4.363 1 97.69 73 VAL B CA 1
ATOM 1758 C C . VAL B 1 73 ? -7.789 19.078 5.785 1 97.69 73 VAL B C 1
ATOM 1760 O O . VAL B 1 73 ? -6.867 18.328 6.121 1 97.69 73 VAL B O 1
ATOM 1763 N N . LYS B 1 74 ? -8.305 20.016 6.574 1 98.19 74 LYS B N 1
ATOM 1764 C CA . LYS B 1 74 ? -7.918 20.094 7.98 1 98.19 74 LYS B CA 1
ATOM 1765 C C . LYS B 1 74 ? -8.633 19.016 8.805 1 98.19 74 LYS B C 1
ATOM 1767 O O . LYS B 1 74 ? -9.859 18.922 8.773 1 98.19 74 LYS B O 1
ATOM 1772 N N . ILE B 1 75 ? -7.832 18.203 9.453 1 97.31 75 ILE B N 1
ATOM 1773 C CA . ILE B 1 75 ? -8.383 17.172 10.32 1 97.31 75 ILE B CA 1
ATOM 1774 C C . ILE B 1 75 ? -8.508 17.703 11.742 1 97.31 75 ILE B C 1
ATOM 1776 O O . ILE B 1 75 ? -7.516 18.141 12.336 1 97.31 75 ILE B O 1
ATOM 1780 N N . THR B 1 76 ? -9.711 17.625 12.281 1 96.69 76 THR B N 1
ATOM 1781 C CA . THR B 1 76 ? -9.953 18.203 13.602 1 96.69 76 THR B CA 1
ATOM 1782 C C . THR B 1 76 ? -10.406 17.141 14.586 1 96.69 76 THR B C 1
ATOM 1784 O O . THR B 1 76 ? -10.695 17.438 15.75 1 96.69 76 THR B O 1
ATOM 1787 N N . ASN B 1 77 ? -10.57 15.953 14.148 1 95.5 77 ASN B N 1
ATOM 1788 C CA . ASN B 1 77 ? -10.867 14.781 14.969 1 95.5 77 ASN B CA 1
ATOM 1789 C C . ASN B 1 77 ? -10.219 13.523 14.398 1 95.5 77 ASN B C 1
ATOM 1791 O O . ASN B 1 77 ? -9.742 13.531 13.258 1 95.5 77 ASN B O 1
ATOM 1795 N N . PRO B 1 78 ? -10.18 12.5 15.078 1 94 78 PRO B N 1
ATOM 1796 C CA . PRO B 1 78 ? -9.398 11.328 14.672 1 94 78 PRO B CA 1
ATOM 1797 C C . PRO B 1 78 ? -9.906 10.695 13.383 1 94 78 PRO B C 1
ATOM 1799 O O . PRO B 1 78 ? -9.164 9.977 12.711 1 94 78 PRO B O 1
ATOM 1802 N N . TYR B 1 79 ? -11.102 10.992 12.969 1 96.44 79 TYR B N 1
ATOM 1803 C CA . TYR B 1 79 ? -11.688 10.305 11.82 1 96.44 79 TYR B CA 1
ATOM 1804 C C . TYR B 1 79 ? -11.664 11.188 10.578 1 96.44 79 TYR B C 1
ATOM 1806 O O . TYR B 1 79 ? -11.797 10.695 9.461 1 96.44 79 TYR B O 1
ATOM 1814 N N . GLY B 1 80 ? -11.516 12.422 10.727 1 94.06 80 GLY B N 1
ATOM 1815 C CA . GLY B 1 80 ? -11.586 13.336 9.594 1 94.06 80 GLY B CA 1
ATOM 1816 C C . GLY B 1 80 ? -12.789 13.094 8.703 1 94.06 80 GLY B C 1
ATOM 1817 O O . GLY B 1 80 ? -13.922 13.016 9.188 1 94.06 80 GLY B O 1
ATOM 1818 N N . LYS B 1 81 ? -12.555 12.992 7.445 1 94.88 81 LYS B N 1
ATOM 1819 C CA . LYS B 1 81 ? -13.633 12.812 6.48 1 94.88 81 LYS B CA 1
ATOM 1820 C C . LYS B 1 81 ? -13.875 11.336 6.188 1 94.88 81 LYS B C 1
ATOM 1822 O O . LYS B 1 81 ? -14.695 10.992 5.34 1 94.88 81 LYS B O 1
ATOM 1827 N N . THR B 1 82 ? -13.227 10.461 6.875 1 96.5 82 THR B N 1
ATOM 1828 C CA . THR B 1 82 ? -13.211 9.055 6.504 1 96.5 82 THR B CA 1
ATOM 1829 C C . THR B 1 82 ? -14.547 8.391 6.816 1 96.5 82 THR B C 1
ATOM 1831 O O . THR B 1 82 ? -14.859 7.328 6.27 1 96.5 82 THR B O 1
ATOM 1834 N N . LEU B 1 83 ? -15.32 8.992 7.633 1 96.38 83 LEU B N 1
ATOM 1835 C CA . LEU B 1 83 ? -16.641 8.438 7.93 1 96.38 83 LEU B CA 1
ATOM 1836 C C . LEU B 1 83 ? -17.688 8.992 6.977 1 96.38 83 LEU B C 1
ATOM 1838 O O . LEU B 1 83 ? -18.766 8.422 6.836 1 96.38 83 LEU B O 1
ATOM 1842 N N . ASP B 1 84 ? -17.359 10.055 6.32 1 95.06 84 ASP B N 1
ATOM 1843 C CA . ASP B 1 84 ? -18.344 10.758 5.488 1 95.06 84 ASP B CA 1
ATOM 1844 C C . ASP B 1 84 ? -18.125 10.43 4.012 1 95.06 84 ASP B C 1
ATOM 1846 O O . ASP B 1 84 ? -19.078 10.461 3.223 1 95.06 84 ASP B O 1
ATOM 1850 N N . VAL B 1 85 ? -16.938 10.227 3.686 1 95.25 85 VAL B N 1
ATOM 1851 C CA . VAL B 1 85 ? -16.578 9.984 2.293 1 95.25 85 VAL B CA 1
ATOM 1852 C C . VAL B 1 85 ? -16.234 8.508 2.098 1 95.25 85 VAL B C 1
ATOM 1854 O O . VAL B 1 85 ? -15.547 7.91 2.93 1 95.25 85 VAL B O 1
ATOM 1857 N N . ASP B 1 86 ? -16.641 7.934 0.978 1 93.88 86 ASP B N 1
ATOM 1858 C CA . ASP B 1 86 ? -16.359 6.535 0.668 1 93.88 86 ASP B CA 1
ATOM 1859 C C . ASP B 1 86 ? -15.062 6.398 -0.119 1 93.88 86 ASP B C 1
ATOM 1861 O O . ASP B 1 86 ? -15.086 6.098 -1.314 1 93.88 86 ASP B O 1
ATOM 1865 N N . PHE B 1 87 ? -13.992 6.547 0.595 1 95.19 87 PHE B N 1
ATOM 1866 C CA . PHE B 1 87 ? -12.68 6.355 -0.019 1 95.19 87 PHE B CA 1
ATOM 1867 C C . PHE B 1 87 ? -12.469 4.898 -0.397 1 95.19 87 PHE B C 1
ATOM 1869 O O . PHE B 1 87 ? -12.953 3.994 0.284 1 95.19 87 PHE B O 1
ATOM 1876 N N . GLU B 1 88 ? -11.758 4.73 -1.437 1 94.06 88 GLU B N 1
ATOM 1877 C CA . GLU B 1 88 ? -11.375 3.377 -1.816 1 94.06 88 GLU B CA 1
ATOM 1878 C C . GLU B 1 88 ? -10.141 2.914 -1.039 1 94.06 88 GLU B C 1
ATOM 1880 O O . GLU B 1 88 ? -10.086 1.772 -0.577 1 94.06 88 GLU B O 1
ATOM 1885 N N . TYR B 1 89 ? -9.211 3.846 -0.938 1 96.19 89 TYR B N 1
ATOM 1886 C CA . TYR B 1 89 ? -7.977 3.516 -0.24 1 96.19 89 TYR B CA 1
ATOM 1887 C C . TYR B 1 89 ? -7.668 4.547 0.838 1 96.19 89 TYR B C 1
ATOM 1889 O O . TYR B 1 89 ? -7.871 5.746 0.636 1 96.19 89 TYR B O 1
ATOM 1897 N N . LEU B 1 90 ? -7.195 4.062 1.94 1 97.25 90 LEU B N 1
ATOM 1898 C CA . LEU B 1 90 ? -6.566 4.863 2.986 1 97.25 90 LEU B CA 1
ATOM 1899 C C . LEU B 1 90 ? -5.098 4.48 3.148 1 97.25 90 LEU B C 1
ATOM 1901 O O . LEU B 1 90 ? -4.785 3.367 3.58 1 97.25 90 LEU B O 1
ATOM 1905 N N . VAL B 1 91 ? -4.219 5.402 2.73 1 97.81 91 VAL B N 1
ATOM 1906 C CA . VAL B 1 91 ? -2.781 5.164 2.799 1 97.81 91 VAL B CA 1
ATOM 1907 C C . VAL B 1 91 ? -2.248 5.609 4.16 1 97.81 91 VAL B C 1
ATOM 1909 O O . VAL B 1 91 ? -2.48 6.742 4.582 1 97.81 91 VAL B O 1
ATOM 1912 N N . VAL B 1 92 ? -1.487 4.676 4.824 1 97.12 92 VAL B N 1
ATOM 1913 C CA . VAL B 1 92 ? -1.101 4.973 6.199 1 97.12 92 VAL B CA 1
ATOM 1914 C C . VAL B 1 92 ? 0.342 4.527 6.434 1 97.12 92 VAL B C 1
ATOM 1916 O O . VAL B 1 92 ? 0.861 3.672 5.715 1 97.12 92 VAL B O 1
ATOM 1919 N N . SER B 1 93 ? 0.973 5.195 7.434 1 93.25 93 SER B N 1
ATOM 1920 C CA . SER B 1 93 ? 2.25 4.75 7.984 1 93.25 93 SER B CA 1
ATOM 1921 C C . SER B 1 93 ? 2.045 3.74 9.109 1 93.25 93 SER B C 1
ATOM 1923 O O . SER B 1 93 ? 0.923 3.545 9.578 1 93.25 93 SER B O 1
ATOM 1925 N N . PRO B 1 94 ? 3.102 3.057 9.508 1 90.75 94 PRO B N 1
ATOM 1926 C CA . PRO B 1 94 ? 2.986 2.18 10.672 1 90.75 94 PRO B CA 1
ATOM 1927 C C . PRO B 1 94 ? 2.436 2.9 11.898 1 90.75 94 PRO B C 1
ATOM 1929 O O . PRO B 1 94 ? 1.707 2.301 12.695 1 90.75 94 PRO B O 1
ATOM 1932 N N . GLU B 1 95 ? 2.697 4.207 12.023 1 87.75 95 GLU B N 1
ATOM 1933 C CA . GLU B 1 95 ? 2.277 4.988 13.18 1 87.75 95 GLU B CA 1
ATOM 1934 C C . GLU B 1 95 ? 0.767 5.215 13.172 1 87.75 95 GLU B C 1
ATOM 1936 O O . GLU B 1 95 ? 0.136 5.25 14.234 1 87.75 95 GLU B O 1
ATOM 1941 N N . THR B 1 96 ? 0.185 5.332 11.992 1 92 96 THR B N 1
ATOM 1942 C CA . THR B 1 96 ? -1.227 5.691 11.914 1 92 96 THR B CA 1
ATOM 1943 C C . THR B 1 96 ? -2.074 4.477 11.547 1 92 96 THR B C 1
ATOM 1945 O O . THR B 1 96 ? -3.285 4.594 11.352 1 92 96 THR B O 1
ATOM 1948 N N . TYR B 1 97 ? -1.445 3.363 11.484 1 94.75 97 TYR B N 1
ATOM 1949 C CA . TYR B 1 97 ? -2.129 2.146 11.062 1 94.75 97 TYR B CA 1
ATOM 1950 C C . TYR B 1 97 ? -3.27 1.801 12.016 1 94.75 97 TYR B C 1
ATOM 1952 O O . TYR B 1 97 ? -4.371 1.46 11.578 1 94.75 97 TYR B O 1
ATOM 1960 N N . GLU B 1 98 ? -3.049 1.87 13.305 1 94 98 GLU B N 1
ATOM 1961 C CA . GLU B 1 98 ? -4.082 1.542 14.281 1 94 98 GLU B CA 1
ATOM 1962 C C . GLU B 1 98 ? -5.309 2.434 14.117 1 94 98 GLU B C 1
ATOM 1964 O O . GLU B 1 98 ? -6.441 1.982 14.297 1 94 98 GLU B O 1
ATOM 1969 N N . MET B 1 99 ? -5.031 3.66 13.828 1 95.25 99 MET B N 1
ATOM 1970 C CA . MET B 1 99 ? -6.148 4.578 13.617 1 95.25 99 MET B CA 1
ATOM 1971 C C . MET B 1 99 ? -6.992 4.152 12.422 1 95.25 99 MET B C 1
ATOM 1973 O O . MET B 1 99 ? -8.219 4.277 12.438 1 95.25 99 MET B O 1
ATOM 1977 N N . ALA B 1 100 ? -6.379 3.662 11.344 1 96.62 100 ALA B N 1
ATOM 1978 C CA . ALA B 1 100 ? -7.094 3.174 10.172 1 96.62 100 ALA B CA 1
ATOM 1979 C C . ALA B 1 100 ? -8.008 2.008 10.531 1 96.62 100 ALA B C 1
ATOM 1981 O O . ALA B 1 100 ? -9.133 1.915 10.031 1 96.62 100 ALA B O 1
ATOM 1982 N N . LEU B 1 101 ? -7.504 1.174 11.398 1 94.69 101 LEU B N 1
ATOM 1983 C CA . LEU B 1 101 ? -8.32 0.055 11.852 1 94.69 101 LEU B CA 1
ATOM 1984 C C . LEU B 1 101 ? -9.539 0.552 12.617 1 94.69 101 LEU B C 1
ATOM 1986 O O . LEU B 1 101 ? -10.648 0.042 12.422 1 94.69 101 LEU B O 1
ATOM 1990 N N . LYS B 1 102 ? -9.344 1.517 13.43 1 96.38 102 LYS B N 1
ATOM 1991 C CA . LYS B 1 102 ? -10.438 2.109 14.188 1 96.38 102 LYS B CA 1
ATOM 1992 C C . LYS B 1 102 ? -11.461 2.764 13.258 1 96.38 102 LYS B C 1
ATOM 1994 O O . LYS B 1 102 ? -12.664 2.676 13.484 1 96.38 102 LYS B O 1
ATOM 1999 N N . ILE B 1 103 ? -10.961 3.404 12.258 1 96.62 103 ILE B N 1
ATOM 2000 C CA . ILE B 1 103 ? -11.82 4.027 11.258 1 96.62 103 ILE B CA 1
ATOM 2001 C C . ILE B 1 103 ? -12.734 2.977 10.633 1 96.62 103 ILE B C 1
ATOM 2003 O O . ILE B 1 103 ? -13.945 3.17 10.547 1 96.62 103 ILE B O 1
ATOM 2007 N N . ASN B 1 104 ? -12.188 1.87 10.227 1 94.81 104 ASN B N 1
ATOM 2008 C CA . ASN B 1 104 ? -12.984 0.824 9.594 1 94.81 104 ASN B CA 1
ATOM 2009 C C . ASN B 1 104 ? -13.945 0.175 10.578 1 94.81 104 ASN B C 1
ATOM 2011 O O . ASN B 1 104 ? -15.047 -0.226 10.203 1 94.81 104 ASN B O 1
ATOM 2015 N N . GLN B 1 105 ? -13.461 0.071 11.828 1 94.38 105 GLN B N 1
ATOM 2016 C CA . GLN B 1 105 ? -14.367 -0.428 12.859 1 94.38 105 GLN B CA 1
ATOM 2017 C C . GLN B 1 105 ? -15.594 0.474 12.992 1 94.38 105 GLN B C 1
ATOM 2019 O O . GLN B 1 105 ? -16.719 -0.011 13.047 1 94.38 105 GLN B O 1
ATOM 2024 N N . LYS B 1 106 ? -15.359 1.729 13.047 1 96.19 106 LYS B N 1
ATOM 2025 C CA . LYS B 1 106 ? -16.438 2.693 13.172 1 96.19 106 LYS B CA 1
ATOM 2026 C C . LYS B 1 106 ? -17.344 2.682 11.938 1 96.19 106 LYS B C 1
ATOM 2028 O O . LYS B 1 106 ? -18.562 2.76 12.047 1 96.19 106 LYS B O 1
ATOM 2033 N N . ARG B 1 107 ? -16.719 2.566 10.773 1 95.38 107 ARG B N 1
ATOM 2034 C CA . ARG B 1 107 ? -17.516 2.486 9.547 1 95.38 107 ARG B CA 1
ATOM 2035 C C . ARG B 1 107 ? -18.422 1.262 9.555 1 95.38 107 ARG B C 1
ATOM 2037 O O . ARG B 1 107 ? -19.578 1.345 9.172 1 95.38 107 ARG B O 1
ATOM 2044 N N . GLU B 1 108 ? -17.859 0.199 9.992 1 92.5 108 GLU B N 1
ATOM 2045 C CA . GLU B 1 108 ? -18.641 -1.024 10.102 1 92.5 108 GLU B CA 1
ATOM 2046 C C . GLU B 1 108 ? -19.844 -0.832 11.031 1 92.5 108 GLU B C 1
ATOM 2048 O O . GLU B 1 108 ? -20.953 -1.236 10.711 1 92.5 108 GLU B O 1
ATOM 2053 N N . GLU B 1 109 ? -19.578 -0.19 12.133 1 94.56 109 GLU B N 1
ATOM 2054 C CA . GLU B 1 109 ? -20.625 0.089 13.102 1 94.56 109 GLU B CA 1
ATOM 2055 C C . GLU B 1 109 ? -21.734 0.953 12.484 1 94.56 109 GLU B C 1
ATOM 2057 O O . GLU B 1 109 ? -22.891 0.839 12.859 1 94.56 109 GLU B O 1
ATOM 2062 N N . LEU B 1 110 ? -21.375 1.71 11.531 1 94.88 110 LEU B N 1
ATOM 2063 C CA . LEU B 1 110 ? -22.312 2.637 10.914 1 94.88 110 LEU B CA 1
ATOM 2064 C C . LEU B 1 110 ? -22.922 2.029 9.656 1 94.88 110 LEU B C 1
ATOM 2066 O O . LEU B 1 110 ? -23.672 2.697 8.938 1 94.88 110 LEU B O 1
ATOM 2070 N N . GLY B 1 111 ? -22.516 0.85 9.328 1 92.56 111 GLY B N 1
ATOM 2071 C CA . GLY B 1 111 ? -23.047 0.177 8.156 1 92.56 111 GLY B CA 1
ATOM 2072 C C . GLY B 1 111 ? -22.422 0.658 6.859 1 92.56 111 GLY B C 1
ATOM 2073 O O . GLY B 1 111 ? -23.047 0.577 5.797 1 92.56 111 GLY B O 1
ATOM 2074 N N . LYS B 1 112 ? -21.344 1.194 6.926 1 93.75 112 LYS B N 1
ATOM 2075 C CA . LYS B 1 112 ? -20.656 1.719 5.75 1 93.75 112 LYS B CA 1
ATOM 2076 C C . LYS B 1 112 ? -19.609 0.731 5.234 1 93.75 112 LYS B C 1
ATOM 2078 O O . LYS B 1 112 ? -19.172 -0.158 5.969 1 93.75 112 LYS B O 1
ATOM 2083 N N . ARG B 1 113 ? -19.266 0.936 4.008 1 90.69 113 ARG B N 1
ATOM 2084 C CA . ARG B 1 113 ? -18.234 0.095 3.408 1 90.69 113 ARG B CA 1
ATOM 2085 C C . ARG B 1 113 ? -16.859 0.408 3.994 1 90.69 113 ARG B C 1
ATOM 2087 O O . ARG B 1 113 ? -16.531 1.573 4.211 1 90.69 113 ARG B O 1
ATOM 2094 N N . LYS B 1 114 ? -16.156 -0.628 4.23 1 92.5 114 LYS B N 1
ATOM 2095 C CA . LYS B 1 114 ? -14.789 -0.461 4.727 1 92.5 114 LYS B CA 1
ATOM 2096 C C . LYS B 1 114 ? -13.883 0.135 3.654 1 92.5 114 LYS B C 1
ATOM 2098 O O . LYS B 1 114 ? -14.125 -0.042 2.459 1 92.5 114 LYS B O 1
ATOM 2103 N N . ILE B 1 115 ? -12.875 0.787 4.121 1 94.75 115 ILE B N 1
ATOM 2104 C CA . ILE B 1 115 ? -11.844 1.333 3.244 1 94.75 115 ILE B CA 1
ATOM 2105 C C . ILE B 1 115 ? -10.664 0.373 3.178 1 94.75 115 ILE B C 1
ATOM 2107 O O . ILE B 1 115 ? -10.242 -0.178 4.199 1 94.75 115 ILE B O 1
ATOM 2111 N N . THR B 1 116 ? -10.164 0.132 1.969 1 94.75 116 THR B N 1
ATOM 2112 C CA . THR B 1 116 ? -8.945 -0.665 1.848 1 94.75 116 THR B CA 1
ATOM 2113 C C . THR B 1 116 ? -7.75 0.083 2.428 1 94.75 116 THR B C 1
ATOM 2115 O O . THR B 1 116 ? -7.422 1.186 1.983 1 94.75 116 THR B O 1
ATOM 2118 N N . ILE B 1 117 ? -7.102 -0.515 3.387 1 96.75 117 ILE B N 1
ATOM 2119 C CA . ILE B 1 117 ? -5.957 0.117 4.031 1 96.75 117 ILE B CA 1
ATOM 2120 C C . ILE B 1 117 ? -4.672 -0.279 3.303 1 96.75 117 ILE B C 1
ATOM 2122 O O . ILE B 1 117 ? -4.445 -1.46 3.031 1 96.75 117 ILE B O 1
ATOM 2126 N N . VAL B 1 118 ? -3.895 0.681 2.934 1 97.31 118 VAL B N 1
ATOM 2127 C CA . VAL B 1 118 ? -2.578 0.495 2.33 1 97.31 118 VAL B CA 1
ATOM 2128 C C . VAL B 1 118 ? -1.5 1.029 3.271 1 97.31 118 VAL B C 1
ATOM 2130 O O . VAL B 1 118 ? -1.297 2.242 3.367 1 97.31 118 VAL B O 1
ATOM 2133 N N . LYS B 1 119 ? -0.881 0.152 3.941 1 97.12 119 LYS B N 1
ATOM 2134 C CA . LYS B 1 119 ? 0.171 0.524 4.883 1 97.12 119 LYS B CA 1
ATOM 2135 C C . LYS B 1 119 ? 1.537 0.54 4.203 1 97.12 119 LYS B C 1
ATOM 2137 O O . LYS B 1 119 ? 1.948 -0.454 3.6 1 97.12 119 LYS B O 1
ATOM 2142 N N . VAL B 1 120 ? 2.221 1.597 4.289 1 96.5 120 VAL B N 1
ATOM 2143 C CA . VAL B 1 120 ? 3.535 1.774 3.682 1 96.5 120 VAL B CA 1
ATOM 2144 C C . 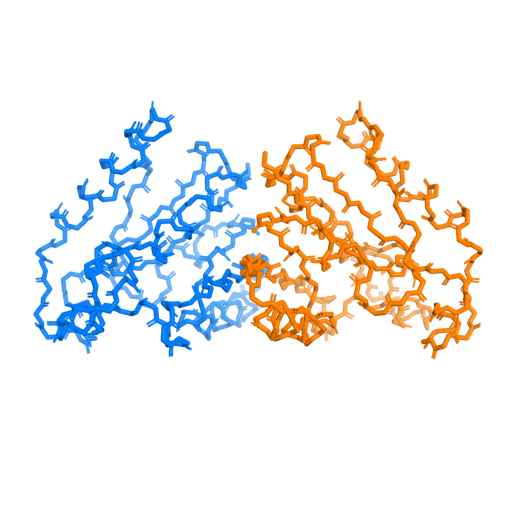VAL B 1 120 ? 4.613 1.73 4.762 1 96.5 120 VAL B C 1
ATOM 2146 O O . VAL B 1 120 ? 4.66 2.602 5.637 1 96.5 120 VAL B O 1
ATOM 2149 N N . ASP B 1 121 ? 5.441 0.66 4.605 1 91.12 121 ASP B N 1
ATOM 2150 C CA . ASP B 1 121 ? 6.547 0.534 5.547 1 91.12 121 ASP B CA 1
ATOM 2151 C C . ASP B 1 121 ? 7.801 1.231 5.02 1 91.12 121 ASP B C 1
ATOM 2153 O O . ASP B 1 121 ? 8.422 0.766 4.062 1 91.12 121 ASP B O 1
ATOM 2157 N N . TRP B 1 122 ? 7.984 2.377 5.281 1 69.94 122 TRP B N 1
ATOM 2158 C CA . TRP B 1 122 ? 9.164 3.08 4.801 1 69.94 122 TRP B CA 1
ATOM 2159 C C . TRP B 1 122 ? 10.359 2.816 5.711 1 69.94 122 TRP B C 1
ATOM 2161 O O . TRP B 1 122 ? 10.211 2.689 6.926 1 69.94 122 TRP B O 1
ATOM 2171 N N . MET B 1 123 ? 11.242 1.825 5.305 1 56.5 123 MET B N 1
ATOM 2172 C CA . MET B 1 123 ? 12.422 1.422 6.066 1 56.5 123 MET B CA 1
ATOM 2173 C C . MET B 1 123 ? 13.227 2.639 6.508 1 56.5 123 MET B C 1
ATOM 2175 O O . MET B 1 123 ? 13.289 3.639 5.793 1 56.5 123 MET B O 1
ATOM 2179 N N . MET B 1 124 ? 13.375 2.832 7.746 1 51.41 124 MET B N 1
ATOM 2180 C CA . MET B 1 124 ? 14.102 3.711 8.656 1 51.41 124 MET B CA 1
ATOM 2181 C C . MET B 1 124 ? 15.562 3.836 8.242 1 51.41 124 MET B C 1
ATOM 2183 O O . MET B 1 124 ? 16.094 2.975 7.531 1 51.41 124 MET B O 1
ATOM 2187 N N . ALA B 1 125 ? 16.203 4.828 8.602 1 51.56 125 ALA B N 1
ATOM 2188 C CA . ALA B 1 125 ? 17.578 5.309 8.484 1 51.56 125 ALA B CA 1
ATOM 2189 C C . ALA B 1 125 ? 18.562 4.164 8.648 1 51.56 125 ALA B C 1
ATOM 2191 O O . ALA B 1 125 ? 18.203 3.078 9.109 1 51.56 125 ALA B O 1
ATOM 2192 N N . GLU B 1 126 ? 19.719 4.309 8.047 1 48.25 126 GLU B N 1
ATOM 2193 C CA . GLU B 1 126 ? 20.891 3.455 8.133 1 48.25 126 GLU B CA 1
ATOM 2194 C C . GLU B 1 126 ? 21.016 2.803 9.508 1 48.25 126 GLU B C 1
ATOM 2196 O O . GLU B 1 126 ? 21.516 1.684 9.633 1 48.25 126 GLU B O 1
ATOM 2201 N N . ASP B 1 127 ? 20.703 3.531 10.492 1 49.62 127 ASP B N 1
ATOM 2202 C CA . ASP B 1 127 ? 20.922 2.996 11.836 1 49.62 127 ASP B CA 1
ATOM 2203 C C . ASP B 1 127 ? 19.797 2.055 12.25 1 49.62 127 ASP B C 1
ATOM 2205 O O . ASP B 1 127 ? 19.75 1.605 13.398 1 49.62 127 ASP B O 1
ATOM 2209 N N . GLY B 1 128 ? 18.984 1.659 11.297 1 49.19 128 GLY B N 1
ATOM 2210 C CA . GLY B 1 128 ? 17.953 0.658 11.555 1 49.19 128 GLY B CA 1
ATOM 2211 C C . GLY B 1 128 ? 16.688 1.239 12.156 1 49.19 128 GLY B C 1
ATOM 2212 O O . GLY B 1 128 ? 15.781 0.499 12.539 1 49.19 128 GLY B O 1
ATOM 2213 N N . LYS B 1 129 ? 16.844 2.539 12.508 1 53.34 129 LYS B N 1
ATOM 2214 C CA . LYS B 1 129 ? 15.75 3.188 13.219 1 53.34 129 LYS B CA 1
ATOM 2215 C C . LYS B 1 129 ? 14.852 3.959 12.258 1 53.34 129 LYS B C 1
ATOM 2217 O O . LYS B 1 129 ? 15.32 4.473 11.242 1 53.34 129 LYS B O 1
ATOM 2222 N N . PRO B 1 130 ? 13.641 3.939 12.516 1 52.88 130 PRO B N 1
ATOM 2223 C CA . PRO B 1 130 ? 12.695 4.656 11.648 1 52.88 130 PRO B CA 1
ATOM 2224 C C . PRO B 1 130 ? 13.062 6.129 11.477 1 52.88 130 PRO B C 1
ATOM 2226 O O . PRO B 1 130 ? 13.539 6.77 12.414 1 52.88 130 PRO B O 1
ATOM 2229 N N . ILE B 1 131 ? 13.375 6.711 10.219 1 52.81 131 ILE B N 1
ATOM 2230 C CA . ILE B 1 131 ? 13.555 8.141 10.016 1 52.81 131 ILE B CA 1
ATOM 2231 C C . ILE B 1 131 ? 12.328 8.898 10.539 1 52.81 131 ILE B C 1
ATOM 2233 O O . ILE B 1 131 ? 11.234 8.773 9.984 1 52.81 131 ILE B O 1
ATOM 2237 N N . SER B 1 132 ? 12.195 9.016 11.867 1 52.06 132 SER B N 1
ATOM 2238 C CA . SER B 1 132 ? 11.062 9.68 12.508 1 52.06 132 SER B CA 1
ATOM 2239 C C . SER B 1 132 ? 11.359 11.156 12.766 1 52.06 132 SER B C 1
ATOM 2241 O O . SER B 1 132 ? 12.516 11.578 12.734 1 52.06 132 SER B O 1
ATOM 2243 N N . SER B 1 133 ? 10.281 11.898 12.727 1 51.78 133 SER B N 1
ATOM 2244 C CA . SER B 1 133 ? 10.383 13.305 13.078 1 51.78 133 SER B CA 1
ATOM 2245 C C . SER B 1 133 ? 11.234 13.508 14.328 1 51.78 133 SER B C 1
ATOM 2247 O O . SER B 1 133 ? 12.023 14.453 14.406 1 51.78 133 SER B O 1
ATOM 2249 N N . THR B 1 134 ? 11.078 12.539 15.172 1 51.06 134 THR B N 1
ATOM 2250 C CA . THR B 1 134 ? 11.781 12.734 16.438 1 51.06 134 THR B CA 1
ATOM 2251 C C . THR B 1 134 ? 13.289 12.664 16.234 1 51.06 134 THR B C 1
ATOM 2253 O O . THR B 1 134 ? 14.039 13.461 16.797 1 51.06 134 THR B O 1
ATOM 2256 N N . ARG B 1 135 ? 13.711 11.766 15.359 1 54.69 135 ARG B N 1
ATOM 2257 C CA . ARG B 1 135 ? 15.148 11.594 15.18 1 54.69 135 ARG B CA 1
ATOM 2258 C C . ARG B 1 135 ? 15.75 12.773 14.43 1 54.69 135 ARG B C 1
ATOM 2260 O O . ARG B 1 135 ? 16.891 13.172 14.695 1 54.69 135 ARG B O 1
ATOM 2267 N N . ILE B 1 136 ? 14.969 13.305 13.648 1 51.81 136 ILE B N 1
ATOM 2268 C CA . ILE B 1 136 ? 15.383 14.477 12.891 1 51.81 136 ILE B CA 1
ATOM 2269 C C . ILE B 1 136 ? 15.445 15.695 13.812 1 51.81 136 ILE B C 1
ATOM 2271 O O . ILE B 1 136 ? 16.422 16.453 13.789 1 51.81 136 ILE B O 1
ATOM 2275 N N . LYS B 1 137 ? 14.422 15.688 14.656 1 55.72 137 LYS B N 1
ATOM 2276 C CA . LYS B 1 137 ? 14.406 16.812 15.578 1 55.72 137 LYS B CA 1
ATOM 2277 C C . LYS B 1 137 ? 15.562 16.734 16.578 1 55.72 137 LYS B C 1
ATOM 2279 O O . LYS B 1 137 ? 16.141 17.75 16.953 1 55.72 137 LYS B O 1
ATOM 2284 N N . ARG B 1 138 ? 15.906 15.508 16.797 1 56.62 138 ARG B N 1
ATOM 2285 C CA . ARG B 1 138 ? 16.969 15.344 17.781 1 56.62 138 ARG B CA 1
ATOM 2286 C C . ARG B 1 138 ? 18.344 15.445 17.125 1 56.62 138 ARG B C 1
ATOM 2288 O O . ARG B 1 138 ? 19.359 15.383 17.812 1 56.62 138 ARG B O 1
ATOM 2295 N N . GLY B 1 139 ? 18.297 15.547 15.859 1 55.56 139 GLY B N 1
ATOM 2296 C CA . GLY B 1 139 ? 19.562 15.734 15.164 1 55.56 139 GLY B CA 1
ATOM 2297 C C . GLY B 1 139 ? 20.328 14.438 14.961 1 55.56 139 GLY B C 1
ATOM 2298 O O . GLY B 1 139 ? 21.531 14.453 14.703 1 55.56 139 GLY B O 1
ATOM 2299 N N . GLU B 1 140 ? 19.703 13.398 15.227 1 57.22 140 GLU B N 1
ATOM 2300 C CA . GLU B 1 140 ? 20.438 12.133 15.141 1 57.22 140 GLU B CA 1
ATOM 2301 C C . GLU B 1 140 ? 20.609 11.695 13.688 1 57.22 140 GLU B C 1
ATOM 2303 O O . GLU B 1 140 ? 21.609 11.078 13.328 1 57.22 140 GLU B O 1
ATOM 2308 N N . ILE B 1 141 ? 19.656 12.203 12.914 1 55.53 141 ILE B N 1
ATOM 2309 C CA . ILE B 1 141 ? 19.719 11.883 11.492 1 55.53 141 ILE B CA 1
ATOM 2310 C C . ILE B 1 141 ? 19.203 13.055 10.672 1 55.53 141 ILE B C 1
ATOM 2312 O O . ILE B 1 141 ? 18.453 13.898 11.18 1 55.53 141 ILE B O 1
ATOM 2316 N N . ASP B 1 142 ? 19.781 13.148 9.523 1 54.59 142 ASP B N 1
ATOM 2317 C CA . ASP B 1 142 ? 19.281 14.203 8.656 1 54.59 142 ASP B CA 1
ATOM 2318 C C . ASP B 1 142 ? 17.984 13.773 7.969 1 54.59 142 ASP B C 1
ATOM 2320 O O . ASP B 1 142 ? 17.453 12.695 8.242 1 54.59 142 ASP B O 1
ATOM 2324 N N . ARG B 1 143 ? 17.453 14.703 7.348 1 55.25 143 ARG B N 1
ATOM 2325 C CA . ARG B 1 143 ? 16.156 14.523 6.691 1 55.25 143 ARG B CA 1
ATOM 2326 C C . ARG B 1 143 ? 16.203 13.344 5.723 1 55.25 143 ARG B C 1
ATOM 2328 O O . ARG B 1 143 ? 15.148 12.852 5.301 1 55.25 143 ARG B O 1
ATOM 2335 N N . TYR B 1 144 ? 17.484 13.008 5.516 1 52.06 144 TYR B N 1
ATOM 2336 C CA . TYR B 1 144 ? 17.672 11.961 4.512 1 52.06 144 TYR B CA 1
ATOM 2337 C C . TYR B 1 144 ? 18 10.625 5.168 1 52.06 144 TYR B C 1
ATOM 2339 O O . TYR B 1 144 ? 18.281 9.641 4.48 1 52.06 144 TYR B O 1
ATOM 2347 N N . GLY B 1 145 ? 18 10.531 6.438 1 52.56 145 GLY B N 1
ATOM 2348 C CA . GLY B 1 145 ? 18.281 9.305 7.176 1 52.56 145 GLY B CA 1
ATOM 2349 C C . GLY B 1 145 ? 19.75 9.102 7.453 1 52.56 145 GLY B C 1
ATOM 2350 O O . GLY B 1 145 ? 20.172 8.031 7.906 1 52.56 145 GLY B O 1
ATOM 2351 N N . GLY B 1 146 ? 20.438 10.016 7.039 1 53.84 146 GLY B N 1
ATOM 2352 C CA . GLY B 1 146 ? 21.859 9.945 7.34 1 53.84 146 GLY B CA 1
ATOM 2353 C C . GLY B 1 146 ? 22.172 10.234 8.789 1 53.84 146 GLY B C 1
ATOM 2354 O O . GLY B 1 146 ? 21.594 11.141 9.391 1 53.84 146 GLY B O 1
ATOM 2355 N N . ILE B 1 147 ? 22.953 9.43 9.43 1 53.56 147 ILE B N 1
ATOM 2356 C CA . ILE B 1 147 ? 23.453 9.672 10.781 1 53.56 147 ILE B CA 1
ATOM 2357 C C . ILE B 1 147 ? 24.281 10.945 10.805 1 53.56 147 ILE B C 1
ATOM 2359 O O . ILE B 1 147 ? 25.172 11.133 9.961 1 53.56 147 ILE B O 1
ATOM 2363 N N . ILE B 1 148 ? 23.875 11.906 11.672 1 49.59 148 ILE B N 1
ATOM 2364 C CA . ILE B 1 148 ? 24.688 13.109 11.844 1 49.59 148 ILE B CA 1
ATOM 2365 C C . ILE B 1 148 ? 25.734 12.875 12.93 1 49.59 148 ILE B C 1
ATOM 2367 O O . ILE B 1 148 ? 25.422 12.328 13.992 1 49.59 148 ILE B O 1
#

pLDDT: mean 86.9, std 16.45, range [47.94, 98.44]

Solvent-accessible surface area (backbone atoms only — not comparable to full-atom values): 15968 Å² total; per-residue (Å²): 108,44,22,35,36,70,44,63,55,65,64,74,35,58,57,52,48,49,52,52,50,52,38,33,41,67,21,51,82,42,32,40,38,30,34,36,27,55,72,60,35,42,74,74,38,80,83,68,76,53,45,71,56,36,50,46,52,53,36,47,53,40,30,74,74,70,70,45,76,63,47,75,40,78,20,83,52,97,55,56,60,64,79,78,45,87,39,53,34,37,42,32,40,78,87,47,39,66,57,53,52,50,48,35,52,52,25,48,74,70,72,42,79,65,49,30,35,36,36,41,45,64,80,31,19,85,84,73,40,66,62,37,51,64,39,41,73,66,48,49,21,45,74,80,24,43,78,100,108,44,22,34,34,69,43,65,55,66,64,73,36,57,52,53,49,48,52,51,50,53,39,35,41,65,21,51,81,42,32,40,39,30,35,36,26,55,72,59,37,42,73,74,39,79,83,66,76,53,44,71,56,36,50,47,52,53,36,48,52,41,30,73,74,69,69,45,76,64,47,75,41,79,21,84,53,99,56,56,60,62,80,80,46,87,40,53,33,38,42,30,42,78,86,46,40,65,57,53,53,50,48,34,52,52,25,49,75,69,71,41,78,66,51,31,35,35,35,42,43,62,80,30,19,84,84,72,41,66,63,36,48,64,39,41,73,67,49,48,20,45,73,81,26,42,77,98

InterPro domains:
  IPR004821 Cytidyltransferase-like domain [PF01467] (5-138)
  IPR004821 Cytidyltransferase-like domain [TIGR00125] (3-44)
  IPR014729 Rossmann-like alpha/beta/alpha sandwich fold [G3DSA:3.40.50.620] (1-148)
  IPR023540 Phosphopantetheine adenylyltransferase, archaea [MF_00647] (1-148)

Organism: Archaeoglobus fulgidus (strain ATCC 49558 / DSM 4304 / JCM 9628 / NBRC 100126 / VC-16) (NCBI:txid224325)

Nearest PDB structures (foldseek):
  3do8-assembly1_A  TM=9.771E-01  e=1.056E-23  Archaeoglobus fulgidus
  3do8-assembly1_B  TM=9.743E-01  e=1.059E-22  Archaeoglobus fulgidus
  1h3f-assembly1_B  TM=6.546E-01  e=1.272E-02  Thermus thermophilus HB27
  5h4v-assembly2_B  TM=5.325E-01  e=6.599E-02  Xanthomonas oryzae pv. oryzae KACC 10331
  3oqv-assembly1_A  TM=3.522E-01  e=8.610E-01  Streptomyces noursei

Secondary structure (DSSP, 8-state):
--EEEEE--TT--HHHHHHHHHHHHHHTT-EEEEEE-HHHHHHH-SS---HHHHHHHHHHHHHHHHSSPPEEEEE-STTTTTTTS--SEEEE-TTTHHHHHHHHHHHHHTTPPPPEEEEEE----TTSS---HHHHHTTSB-TTS-B-/--EEEEE--TT--HHHHHHHHHHHHHHTT-EEEEEE-HHHHHHH-SS---HHHHHHHHHHHHHHHHSSPPEEEEE-STTTTTTTS--SEEEE-TTTHHHHHHHHHHHHHTTPPPPEEEEEE----TTSS---HHHHHTTSB-TTS-B-

Foldseek 3Di:
DEEEEEDQPVPPFPVNVVLVVVRCVVQPQRYEYEHEAPVVVCVPPVDGDHSVVSQVVSQVSCCVVPNDGHHYDYAHDLQRCLLPDPGQEYEEEPVCVVSLVVNQVVNVVVVHDRHHYHYDYDQAAPVRDRVDSVCCVVQQAPSHRHGD/DEEEEEDQPVPPFPVNVVLVVVRCVVQPQRYEYEHEAPVVVCVPPVDGDHSVV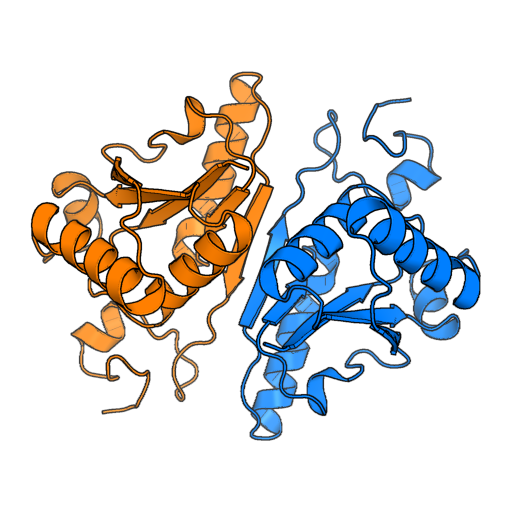SQVVSQVSCCVPPNDGHHYDYAHDLQRCLLPDPGQEYEEEPVCVVSLVVNQVVNVVVVHDRHHYHYDYDQAAPVRDRCDSVCCVVQQAPSHRHGD